Protein AF-A0A522BWH0-F1 (afdb_monomer)

Mean predicted aligned error: 9.19 Å

pLDDT: mean 83.95, std 13.37, range [34.94, 98.06]

Sequence (336 aa):
MTTLLSPPEPDVVEPPARQRQLVRDPRLRQAGMVVGGLIIGLVVARISEFETPLPVIALGSIIGITYGLLAVGLVLVYRSNRIINFAHGEVGAFAAAIFGLFTVKYGLPYYLVLPLGLLVGAGAGATAEVAVVRRLRNAPKLMSIVATLGIGQFLVIFGLVLNSQAGAGSLFPQPPLLPVFELGALRVTQAYTGMLVFGPIAVVLLAVFLKYSRFGLAIRSAAANPEAARMAGIPAARMSALAWALAGALSAFTAILTAPTRGFTSGETFGPGLLLRALAAAVLARMNSLPLALAGGLALGIIEQLLLWNRPQSGLVEVVLFAIILITLLVQKQKG

Radius of gyration: 22.24 Å; Cα contacts (8 Å, |Δi|>4): 505; chains: 1; bounding box: 49×60×86 Å

Solvent-accessible surface area (backbone atoms only — not comparable to full-atom values): 17112 Å² total; per-residue (Å²): 139,80,87,82,78,75,78,80,78,79,83,78,80,71,79,58,70,67,59,62,48,59,78,64,36,66,63,61,52,50,49,51,51,49,51,36,49,50,52,50,50,52,51,51,64,60,51,74,75,52,78,79,55,66,47,42,49,52,50,6,41,41,53,2,44,47,26,5,44,40,4,30,23,50,26,47,34,22,42,52,70,76,47,69,63,64,20,47,39,28,35,2,40,29,14,26,26,53,34,43,25,44,37,59,63,67,63,43,57,67,79,71,42,45,62,53,18,28,49,45,2,16,48,52,26,22,46,47,32,63,74,46,47,58,73,37,65,88,50,62,69,65,59,44,38,54,47,24,43,52,54,18,55,52,34,44,57,55,24,46,61,40,36,62,68,27,46,76,89,57,81,43,75,58,63,78,97,50,67,66,50,73,47,84,92,37,75,39,43,29,34,51,45,44,35,58,55,52,42,58,49,53,51,51,51,51,50,49,40,43,68,73,34,73,66,25,42,49,34,51,43,25,39,72,39,53,64,65,24,44,76,71,70,44,60,48,68,61,36,38,27,49,36,26,16,54,20,13,22,40,19,7,49,42,31,48,45,46,28,48,82,71,38,67,70,49,87,68,74,44,26,72,70,56,42,48,50,11,47,44,10,14,53,68,19,69,40,71,40,55,70,45,4,31,52,30,6,26,52,49,21,27,51,48,37,44,42,49,70,72,50,80,52,88,64,53,62,58,52,50,52,50,50,53,44,52,40,46,55,71,69,53,73,84,79,123

Structure (mmCIF, N/CA/C/O backbone):
data_AF-A0A522BWH0-F1
#
_entry.id   AF-A0A522BWH0-F1
#
loop_
_atom_site.group_PDB
_atom_site.id
_atom_site.type_symbol
_atom_site.label_atom_id
_atom_site.label_alt_id
_atom_site.label_comp_id
_atom_site.label_asym_id
_atom_site.label_entity_id
_atom_site.label_seq_id
_atom_site.pdbx_PDB_ins_code
_atom_site.Cartn_x
_atom_site.Cartn_y
_atom_site.Cartn_z
_atom_site.occupancy
_atom_site.B_iso_or_equiv
_atom_site.auth_seq_id
_atom_site.auth_comp_id
_atom_site.auth_asym_id
_atom_site.auth_atom_id
_atom_site.pdbx_PDB_model_num
ATOM 1 N N . MET A 1 1 ? -11.705 -1.859 60.615 1.00 47.53 1 MET A N 1
ATOM 2 C CA . MET A 1 1 ? -10.621 -2.491 59.828 1.00 47.53 1 MET A CA 1
ATOM 3 C C . MET A 1 1 ? -11.280 -2.995 58.552 1.00 47.53 1 MET A C 1
ATOM 5 O O . MET A 1 1 ? -12.180 -3.802 58.680 1.00 47.53 1 MET A O 1
ATOM 9 N N . THR A 1 2 ? -11.070 -2.481 57.344 1.00 46.78 2 THR A N 1
ATOM 10 C CA . THR A 1 2 ? -9.889 -1.847 56.742 1.00 46.78 2 THR A CA 1
ATOM 11 C C . THR A 1 2 ? -10.408 -0.955 55.605 1.00 46.78 2 THR A C 1
ATOM 13 O O . THR A 1 2 ? -10.990 -1.454 54.646 1.00 46.78 2 THR A O 1
ATOM 16 N N . THR A 1 3 ? -10.278 0.364 55.729 1.00 50.41 3 THR A N 1
ATOM 17 C CA . THR A 1 3 ? -10.628 1.331 54.680 1.00 50.41 3 THR A CA 1
ATOM 18 C C . THR A 1 3 ? -9.536 1.283 53.612 1.00 50.41 3 THR A C 1
ATOM 20 O O . THR A 1 3 ? -8.395 1.656 53.874 1.00 50.41 3 THR A O 1
ATOM 23 N N . LEU A 1 4 ? -9.865 0.763 52.428 1.00 54.53 4 LEU A N 1
ATOM 24 C CA . LEU A 1 4 ? -8.979 0.740 51.264 1.00 54.53 4 LEU A CA 1
ATOM 25 C C . LEU A 1 4 ? -8.738 2.181 50.789 1.00 54.53 4 LEU A C 1
ATOM 27 O O . LEU A 1 4 ? -9.600 2.786 50.158 1.00 54.53 4 LEU A O 1
ATOM 31 N N . LEU A 1 5 ? -7.571 2.728 51.130 1.00 57.38 5 LEU A N 1
ATOM 32 C CA . LEU A 1 5 ? -7.051 3.976 50.578 1.00 57.38 5 LEU A CA 1
ATOM 33 C C . LEU A 1 5 ? -6.776 3.772 49.083 1.00 57.38 5 LEU A C 1
ATOM 35 O O . LEU A 1 5 ? -5.931 2.964 48.698 1.00 57.38 5 LEU A O 1
ATOM 39 N N . SER A 1 6 ? -7.513 4.494 48.246 1.00 63.25 6 SER A N 1
ATOM 40 C CA . SER A 1 6 ? -7.229 4.6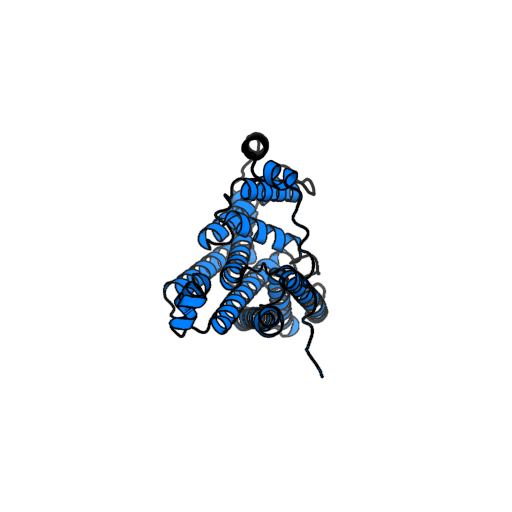48 46.820 1.00 63.25 6 SER A CA 1
ATOM 41 C C . SER A 1 6 ? -5.822 5.234 46.620 1.00 63.25 6 SER A C 1
ATOM 43 O O . SER A 1 6 ? -5.460 6.163 47.347 1.00 63.25 6 SER A O 1
ATOM 45 N N . PRO A 1 7 ? -5.022 4.730 45.661 1.00 68.25 7 PRO A N 1
ATOM 46 C CA . PRO A 1 7 ? -3.705 5.290 45.381 1.00 68.25 7 PRO A CA 1
ATOM 47 C C . PRO A 1 7 ? -3.830 6.747 44.895 1.00 68.25 7 PRO A C 1
ATOM 49 O O . PRO A 1 7 ? -4.798 7.062 44.200 1.00 68.25 7 PRO A O 1
ATOM 52 N N . PRO A 1 8 ? -2.881 7.633 45.251 1.00 64.38 8 PRO A N 1
ATOM 53 C CA . PRO A 1 8 ? -2.897 9.024 44.810 1.00 64.38 8 PRO A CA 1
ATOM 54 C C . PRO A 1 8 ? -2.777 9.097 43.282 1.00 64.38 8 PRO A C 1
ATOM 56 O O . PRO A 1 8 ? -1.949 8.402 42.686 1.00 64.38 8 PRO A O 1
ATOM 59 N N . GLU A 1 9 ? -3.620 9.917 42.647 1.00 69.31 9 GLU A N 1
ATOM 60 C CA . GLU A 1 9 ? -3.505 10.214 41.217 1.00 69.31 9 GLU A CA 1
ATOM 61 C C . GLU A 1 9 ? -2.119 10.813 40.926 1.00 69.31 9 GLU A C 1
ATOM 63 O O . GLU A 1 9 ? -1.657 11.673 41.678 1.00 69.31 9 GLU A O 1
ATOM 68 N N . PRO A 1 10 ? -1.421 10.370 39.866 1.00 59.97 10 PRO A N 1
ATOM 69 C CA . PRO A 1 10 ? -0.158 10.980 39.482 1.00 59.97 10 PRO A CA 1
ATOM 70 C C . PRO A 1 10 ? -0.399 12.435 39.063 1.00 59.97 10 PRO A C 1
ATOM 72 O O . PRO A 1 10 ? -1.214 12.691 38.174 1.00 59.97 10 PRO A O 1
ATOM 75 N N . ASP A 1 11 ? 0.333 13.366 39.681 1.00 60.50 11 ASP A N 1
ATOM 76 C CA . ASP A 1 11 ? 0.315 14.790 39.345 1.00 60.50 11 ASP A CA 1
ATOM 77 C C . ASP A 1 11 ? 0.539 14.982 37.840 1.00 60.50 11 ASP A C 1
ATOM 79 O O . ASP A 1 11 ? 1.643 14.818 37.307 1.00 60.50 11 ASP A O 1
ATOM 83 N N . VAL A 1 12 ? -0.527 15.345 37.130 1.00 61.72 12 VAL A N 1
ATOM 84 C CA . VAL A 1 12 ? -0.437 15.807 35.748 1.00 61.72 12 VAL A CA 1
ATOM 85 C C . VAL A 1 12 ? 0.199 17.190 35.807 1.00 61.72 12 VAL A C 1
ATOM 87 O O . VAL A 1 12 ? -0.486 18.188 36.013 1.00 61.72 12 VAL A O 1
ATOM 90 N N . VAL A 1 13 ? 1.525 17.246 35.665 1.00 66.25 13 VAL A N 1
ATOM 91 C CA . VAL A 1 13 ? 2.277 18.504 35.596 1.00 66.25 13 VAL A CA 1
ATOM 92 C C . VAL A 1 13 ? 1.748 19.310 34.412 1.00 66.25 13 VAL A C 1
ATOM 94 O O . VAL A 1 13 ? 2.082 19.048 33.252 1.00 66.25 13 VAL A O 1
ATOM 97 N N . GLU A 1 14 ? 0.870 20.273 34.690 1.00 59.56 14 GLU A N 1
ATOM 98 C CA . GLU A 1 14 ? 0.349 21.156 33.661 1.00 59.56 14 GLU A CA 1
ATOM 99 C C . GLU A 1 14 ? 1.503 21.983 33.076 1.00 59.56 14 GLU A C 1
ATOM 101 O O . GLU A 1 14 ? 2.280 22.582 33.827 1.00 59.56 14 GLU A O 1
ATOM 106 N N . PRO A 1 15 ? 1.636 22.063 31.740 1.00 60.25 15 PRO A N 1
ATOM 107 C CA . PRO A 1 15 ? 2.668 22.889 31.141 1.00 60.25 15 PRO A CA 1
ATOM 108 C C . PRO A 1 15 ? 2.465 24.357 31.554 1.00 60.25 15 PRO A C 1
ATOM 110 O O . PRO A 1 15 ? 1.325 24.842 31.565 1.00 60.25 15 PRO A O 1
ATOM 113 N N . PRO A 1 16 ? 3.550 25.091 31.858 1.00 69.69 16 PRO A N 1
ATOM 114 C CA . PRO A 1 16 ? 3.471 26.452 32.370 1.00 69.69 16 PRO A CA 1
ATOM 115 C C . PRO A 1 16 ? 2.689 27.356 31.409 1.00 69.69 16 PRO A C 1
ATOM 117 O O . PRO A 1 16 ? 2.835 27.267 30.186 1.00 69.69 16 PRO A O 1
ATOM 120 N N . ALA A 1 17 ? 1.881 28.271 31.956 1.00 61.72 17 ALA A N 1
ATOM 121 C CA . ALA A 1 17 ? 0.954 29.136 31.210 1.00 61.72 17 ALA A CA 1
ATOM 122 C C . ALA A 1 17 ? 1.589 29.865 30.002 1.00 61.72 17 ALA A C 1
ATOM 124 O O . ALA A 1 17 ? 0.929 30.106 28.990 1.00 61.72 17 ALA A O 1
ATOM 125 N N . ARG A 1 18 ? 2.898 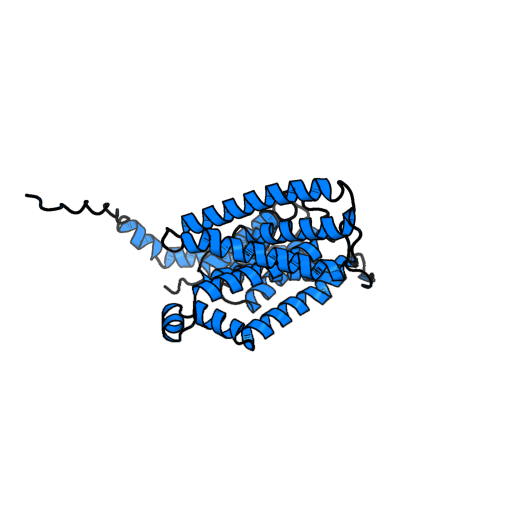30.137 30.068 1.00 59.44 18 ARG A N 1
ATOM 126 C CA . ARG A 1 18 ? 3.701 30.745 28.997 1.00 59.44 18 ARG A CA 1
ATOM 127 C C . ARG A 1 18 ? 3.787 29.883 27.728 1.00 59.44 18 ARG A C 1
ATOM 129 O O . ARG A 1 18 ? 3.688 30.412 26.625 1.00 59.44 18 ARG A O 1
ATOM 136 N N . GLN A 1 19 ? 3.912 28.558 27.859 1.00 57.88 19 GLN A N 1
ATOM 137 C CA . GLN A 1 19 ? 3.919 27.637 26.712 1.00 57.88 19 GLN A CA 1
ATOM 138 C C . GLN A 1 19 ? 2.536 27.541 26.054 1.00 57.88 19 GLN A C 1
ATOM 140 O O . GLN A 1 19 ? 2.438 27.503 24.828 1.00 57.88 19 GLN A O 1
ATOM 145 N N . ARG A 1 20 ? 1.458 27.584 26.851 1.00 58.97 20 ARG A N 1
ATOM 146 C CA . ARG A 1 20 ? 0.073 27.615 26.344 1.00 58.97 20 ARG A CA 1
ATOM 147 C C . ARG A 1 20 ? -0.202 28.876 25.507 1.00 58.97 20 ARG A C 1
ATOM 149 O O . ARG A 1 20 ? -0.923 28.796 24.513 1.00 58.97 20 ARG A O 1
ATOM 156 N N . GLN A 1 21 ? 0.388 30.016 25.877 1.00 57.66 21 GLN A N 1
ATOM 157 C CA . GLN A 1 21 ? 0.274 31.274 25.129 1.00 57.66 21 GLN A CA 1
ATOM 158 C C . GLN A 1 21 ? 1.091 31.274 23.828 1.00 57.66 21 GLN A C 1
ATOM 160 O O . GLN A 1 21 ? 0.556 31.660 22.793 1.00 57.66 21 GLN A O 1
ATOM 165 N N . LEU A 1 22 ? 2.326 30.761 23.841 1.00 56.38 22 LEU A N 1
ATOM 166 C CA . LEU A 1 22 ? 3.178 30.672 22.643 1.00 56.38 22 LEU A CA 1
ATOM 167 C C . LEU A 1 22 ? 2.554 29.807 21.532 1.00 56.38 22 LEU A C 1
ATOM 169 O O . LEU A 1 22 ? 2.573 30.181 20.365 1.00 56.38 22 LEU A O 1
ATOM 173 N N . VAL A 1 23 ? 1.923 28.680 21.876 1.00 56.72 23 VAL A N 1
ATOM 174 C CA . VAL A 1 23 ? 1.255 27.799 20.890 1.00 56.72 23 VAL A CA 1
ATOM 175 C C . VAL A 1 23 ? -0.002 28.443 20.279 1.00 56.72 23 VAL A C 1
ATOM 177 O O . VAL A 1 23 ? -0.422 28.088 19.173 1.00 56.72 23 VAL A O 1
ATOM 180 N N . ARG A 1 24 ? -0.616 29.402 20.983 1.00 57.56 24 ARG A N 1
ATOM 181 C CA . ARG A 1 24 ? -1.809 30.133 20.531 1.00 57.56 24 ARG A CA 1
ATOM 182 C C . ARG A 1 24 ? -1.490 31.440 19.808 1.00 57.56 24 ARG A C 1
ATOM 184 O O . ARG A 1 24 ? -2.425 32.056 19.300 1.00 57.56 24 ARG A O 1
ATOM 191 N N . ASP A 1 25 ? -0.224 31.843 19.727 1.00 64.94 25 ASP A N 1
ATOM 192 C CA . ASP A 1 25 ? 0.141 33.135 19.159 1.00 64.94 25 ASP A CA 1
ATOM 193 C C . ASP A 1 25 ? -0.089 33.149 17.629 1.00 64.94 25 ASP A C 1
ATOM 195 O O . ASP A 1 25 ? 0.537 32.376 16.887 1.00 64.94 25 ASP A O 1
ATOM 199 N N . PRO A 1 26 ? -0.996 34.001 17.112 1.00 64.44 26 PRO A N 1
ATOM 200 C CA . PRO A 1 26 ? -1.262 34.100 15.679 1.00 64.44 26 PRO A CA 1
ATOM 201 C C . PRO A 1 26 ? -0.021 34.504 14.872 1.00 64.44 26 PRO A C 1
ATOM 203 O O . PRO A 1 26 ? 0.075 34.135 13.701 1.00 64.44 26 PRO A O 1
ATOM 206 N N . ARG A 1 27 ? 0.956 35.186 15.487 1.00 66.25 27 ARG A N 1
ATOM 207 C CA . ARG A 1 27 ? 2.202 35.606 14.825 1.00 66.25 27 ARG A CA 1
ATOM 208 C C . ARG A 1 27 ? 3.139 34.439 14.533 1.00 66.25 27 ARG A C 1
ATOM 210 O O . ARG A 1 27 ? 3.684 34.367 13.438 1.00 66.25 27 ARG A O 1
ATOM 217 N N . LEU A 1 28 ? 3.272 33.486 15.458 1.00 63.91 28 LEU A N 1
ATOM 218 C CA . LEU A 1 28 ? 4.069 32.268 15.246 1.00 63.91 28 LEU A CA 1
ATOM 219 C C . LEU A 1 28 ? 3.444 31.367 14.170 1.00 63.91 28 LEU A C 1
ATOM 221 O O . LEU A 1 28 ? 4.150 30.740 13.382 1.00 63.91 28 LEU A O 1
ATOM 225 N N . ARG A 1 29 ? 2.110 31.363 14.073 1.00 60.78 29 ARG A N 1
ATOM 226 C CA . ARG A 1 29 ? 1.373 30.667 13.007 1.00 60.78 29 ARG A CA 1
ATOM 227 C C . ARG A 1 29 ? 1.547 31.326 11.642 1.00 60.78 29 ARG A C 1
ATOM 229 O O . ARG A 1 29 ? 1.802 30.630 10.664 1.00 60.78 29 ARG A O 1
ATOM 236 N N . GLN A 1 30 ? 1.439 32.652 11.576 1.00 63.28 30 GLN A N 1
ATOM 237 C CA . GLN A 1 30 ? 1.714 33.405 10.353 1.00 63.28 30 GLN A CA 1
ATOM 238 C C . GLN A 1 30 ? 3.175 33.247 9.927 1.00 63.28 30 GLN A C 1
ATOM 240 O O . GLN A 1 30 ? 3.422 32.999 8.754 1.00 63.28 30 GLN A O 1
ATOM 245 N N . ALA A 1 31 ? 4.126 33.271 10.864 1.00 64.50 31 ALA A N 1
ATOM 246 C CA . ALA A 1 31 ? 5.532 32.997 10.584 1.00 64.50 31 ALA A CA 1
ATOM 247 C C . ALA A 1 31 ? 5.734 31.591 9.996 1.00 64.50 31 ALA A C 1
ATOM 249 O O . ALA A 1 31 ? 6.404 31.456 8.979 1.00 64.50 31 ALA A O 1
ATOM 250 N N . GLY A 1 32 ? 5.091 30.555 10.549 1.00 64.44 32 GLY A N 1
ATOM 251 C CA . GLY A 1 32 ? 5.137 29.198 9.988 1.00 64.44 32 GLY A CA 1
ATOM 252 C C . GLY A 1 32 ? 4.545 29.095 8.576 1.00 64.44 32 GLY A C 1
ATOM 253 O O . GLY A 1 32 ? 5.109 28.417 7.720 1.00 64.44 32 GLY A O 1
ATOM 254 N N . MET A 1 33 ? 3.447 29.804 8.297 1.00 64.44 33 MET A N 1
ATOM 255 C CA . MET A 1 33 ? 2.848 29.856 6.957 1.00 64.44 33 MET A CA 1
ATOM 256 C C . MET A 1 33 ? 3.703 30.641 5.958 1.00 64.44 33 MET A C 1
ATOM 258 O O . MET A 1 33 ? 3.819 30.226 4.810 1.00 64.44 33 MET A O 1
ATOM 262 N N . VAL A 1 34 ? 4.316 31.746 6.386 1.00 64.19 34 VAL A N 1
ATOM 263 C CA . VAL A 1 34 ? 5.212 32.562 5.556 1.00 64.19 34 VAL A CA 1
ATOM 264 C C . VAL A 1 34 ? 6.494 31.796 5.252 1.00 64.19 34 VAL A C 1
ATOM 266 O O . VAL A 1 34 ? 6.887 31.732 4.096 1.00 64.19 34 VAL A O 1
ATOM 269 N N . VAL A 1 35 ? 7.102 31.137 6.243 1.00 65.75 35 VAL A N 1
ATOM 270 C CA . VAL A 1 35 ? 8.277 30.273 6.045 1.00 65.75 35 VAL A CA 1
ATOM 271 C C . VAL A 1 35 ? 7.932 29.092 5.139 1.00 65.75 35 VAL A C 1
ATOM 273 O O . VAL A 1 35 ? 8.666 28.817 4.195 1.00 65.75 35 VAL A O 1
ATOM 276 N N . GLY A 1 36 ? 6.790 28.433 5.358 1.00 62.81 36 GLY A N 1
ATOM 277 C CA . GLY A 1 36 ? 6.317 27.357 4.486 1.00 62.81 36 GLY A CA 1
ATOM 278 C C . GLY A 1 36 ? 6.082 27.829 3.049 1.00 62.81 36 GLY A C 1
ATOM 279 O O . GLY A 1 36 ? 6.537 27.180 2.114 1.00 62.81 36 GLY A O 1
ATOM 280 N N . GLY A 1 37 ? 5.443 28.985 2.866 1.00 60.00 37 GLY A N 1
ATOM 281 C CA . GLY A 1 37 ? 5.230 29.604 1.557 1.00 60.00 37 GLY A CA 1
ATOM 282 C C . GLY A 1 37 ? 6.530 30.032 0.874 1.00 60.00 37 GLY A C 1
ATOM 283 O O . GLY A 1 37 ? 6.667 29.841 -0.329 1.00 60.00 37 GLY A O 1
ATOM 284 N N . LEU A 1 38 ? 7.507 30.535 1.633 1.00 58.62 38 LEU A N 1
ATOM 285 C CA . LEU A 1 38 ? 8.830 30.901 1.129 1.00 58.62 38 LEU A CA 1
ATOM 286 C C . LEU A 1 38 ? 9.612 29.661 0.679 1.00 58.62 38 LEU A C 1
ATOM 288 O O . LEU A 1 38 ? 10.222 29.681 -0.382 1.00 58.62 38 LEU A O 1
ATOM 292 N N . ILE A 1 39 ? 9.553 28.567 1.446 1.00 63.50 39 ILE A N 1
ATOM 293 C CA . ILE A 1 39 ? 10.175 27.287 1.084 1.00 63.50 39 ILE A CA 1
ATOM 294 C C . ILE A 1 39 ? 9.500 26.701 -0.158 1.00 63.50 39 ILE A C 1
ATOM 296 O O . ILE A 1 39 ? 10.207 26.299 -1.076 1.00 63.50 39 ILE A O 1
ATOM 300 N N . ILE A 1 40 ? 8.161 26.701 -0.240 1.00 62.53 40 ILE A N 1
ATOM 301 C CA . ILE A 1 40 ? 7.448 26.293 -1.464 1.00 62.53 40 ILE A CA 1
ATOM 302 C C . ILE A 1 40 ? 7.888 27.164 -2.635 1.00 62.53 40 ILE A C 1
ATOM 304 O O . ILE A 1 40 ? 8.239 26.629 -3.676 1.00 62.53 40 ILE A O 1
ATOM 308 N N . GLY A 1 41 ? 7.887 28.488 -2.474 1.00 57.03 41 GLY A N 1
ATOM 309 C CA . GLY A 1 41 ? 8.266 29.427 -3.524 1.00 57.03 41 GLY A CA 1
ATOM 310 C C . GLY A 1 41 ? 9.698 29.207 -4.004 1.00 57.03 41 GLY A C 1
ATOM 311 O O . GLY A 1 41 ? 9.933 29.178 -5.205 1.00 57.03 41 GLY A O 1
ATOM 312 N N . LEU A 1 42 ? 10.638 28.966 -3.088 1.00 60.06 42 LEU A N 1
ATOM 313 C CA . LEU A 1 42 ? 12.035 28.679 -3.408 1.00 60.06 42 LEU A CA 1
ATOM 314 C C . LEU A 1 42 ? 12.188 27.325 -4.112 1.00 60.06 42 LEU A C 1
ATOM 316 O O . LEU A 1 42 ? 12.917 27.221 -5.091 1.00 60.06 42 LEU A O 1
ATOM 320 N N . VAL A 1 43 ? 11.485 26.294 -3.642 1.00 62.47 43 VAL A N 1
ATOM 321 C CA . VAL A 1 43 ? 11.489 24.962 -4.259 1.00 62.47 43 VAL A CA 1
ATOM 322 C C . VAL A 1 43 ? 10.868 25.024 -5.657 1.00 62.47 43 VAL A C 1
ATOM 324 O O . VAL A 1 43 ? 11.474 24.548 -6.607 1.00 62.47 43 VAL A O 1
ATOM 327 N N . VAL A 1 44 ? 9.720 25.682 -5.820 1.00 61.47 44 VAL A N 1
ATOM 328 C CA . VAL A 1 44 ? 9.030 25.851 -7.109 1.00 61.47 44 VAL A CA 1
ATOM 329 C C . VAL A 1 44 ? 9.858 26.694 -8.082 1.00 61.47 44 VAL A C 1
ATOM 331 O O . VAL A 1 44 ? 9.994 26.304 -9.236 1.00 61.47 44 VAL A O 1
ATOM 334 N N . ALA A 1 45 ? 10.475 27.788 -7.626 1.00 57.97 45 ALA A N 1
ATOM 335 C CA . ALA A 1 45 ? 11.354 28.622 -8.450 1.00 57.97 45 ALA A CA 1
ATOM 336 C C . ALA A 1 45 ? 12.650 27.905 -8.865 1.00 57.97 45 ALA A C 1
ATOM 338 O O . ALA A 1 45 ? 13.239 28.228 -9.889 1.00 57.97 45 ALA A O 1
ATOM 339 N N . ARG A 1 46 ? 13.111 26.917 -8.087 1.00 64.25 46 ARG A N 1
ATOM 340 C CA . ARG A 1 46 ? 14.238 26.056 -8.479 1.00 64.25 46 ARG A CA 1
ATOM 341 C C . ARG A 1 46 ? 13.812 24.897 -9.379 1.00 64.25 46 ARG A C 1
ATOM 343 O O . ARG A 1 46 ? 14.619 24.454 -10.184 1.00 64.25 46 ARG A O 1
ATOM 350 N N . ILE A 1 47 ? 12.562 24.443 -9.275 1.00 62.28 47 ILE A N 1
ATOM 351 C CA . ILE A 1 47 ? 11.965 23.428 -10.157 1.00 62.28 47 ILE A CA 1
ATOM 352 C C . ILE A 1 47 ? 11.572 24.023 -11.519 1.00 62.28 47 ILE A C 1
ATOM 354 O O . ILE A 1 47 ? 11.532 23.293 -12.501 1.00 62.28 47 ILE A O 1
ATOM 358 N N . SER A 1 48 ? 11.322 25.332 -11.638 1.00 60.12 48 SER A N 1
ATOM 359 C CA . SER A 1 48 ? 10.978 25.950 -12.932 1.00 60.12 48 SER A CA 1
ATOM 360 C C . SER A 1 48 ? 12.113 25.939 -13.964 1.00 60.12 48 SER A C 1
ATOM 362 O O . SER A 1 48 ? 11.852 26.161 -15.140 1.00 60.12 48 SER A O 1
ATOM 364 N N . GLU A 1 49 ? 13.351 25.658 -13.547 1.00 66.94 49 GLU A N 1
ATOM 365 C CA . GLU A 1 49 ? 14.504 25.441 -14.437 1.00 66.94 49 GLU A CA 1
ATOM 366 C C . GLU A 1 49 ? 14.654 23.966 -14.865 1.00 66.94 49 GLU A C 1
ATOM 368 O O . GLU A 1 49 ? 15.606 23.625 -15.562 1.00 66.94 49 GLU A O 1
ATOM 373 N N . PHE A 1 50 ? 13.763 23.067 -14.425 1.00 72.88 50 PHE A N 1
ATOM 374 C CA . PHE A 1 50 ? 13.915 21.632 -14.662 1.00 72.88 50 PHE A CA 1
ATOM 375 C C . PHE A 1 50 ? 13.495 21.237 -16.072 1.00 72.88 50 PHE A C 1
ATOM 377 O O . PHE A 1 50 ? 12.407 21.570 -16.551 1.00 72.88 50 PHE A O 1
ATOM 384 N N . GLU A 1 51 ? 14.316 20.398 -16.691 1.00 76.19 51 GLU A N 1
ATOM 385 C CA . GLU A 1 51 ? 13.901 19.639 -17.853 1.00 76.19 51 GLU A CA 1
ATOM 386 C C . GLU A 1 51 ? 12.817 18.645 -17.422 1.00 76.19 51 GLU A C 1
ATOM 388 O O . GLU A 1 51 ? 12.959 17.903 -16.442 1.00 76.19 51 GLU A O 1
ATOM 393 N N . THR A 1 52 ? 11.707 18.637 -18.161 1.00 80.81 52 THR A N 1
ATOM 394 C CA . THR A 1 52 ? 10.530 17.796 -17.894 1.00 80.81 52 THR A CA 1
ATOM 395 C C . THR A 1 52 ? 10.304 16.799 -19.033 1.00 80.81 52 THR A C 1
ATOM 397 O O . THR A 1 52 ? 9.272 16.828 -19.706 1.00 80.81 52 THR A O 1
ATOM 400 N N . PRO A 1 53 ? 11.267 15.898 -19.301 1.00 85.94 53 PRO A N 1
ATOM 401 C CA . PRO A 1 53 ? 11.129 14.948 -20.391 1.00 85.94 53 PRO A CA 1
ATOM 402 C C . PRO A 1 53 ? 9.963 13.985 -20.108 1.00 85.94 53 PRO A C 1
ATOM 404 O O . PRO A 1 53 ? 9.831 13.428 -19.014 1.00 85.94 53 PRO A O 1
ATOM 407 N N . LEU A 1 54 ? 9.121 13.760 -21.123 1.00 88.25 54 LEU A N 1
ATOM 408 C CA . LEU A 1 54 ? 7.946 12.882 -21.045 1.00 88.25 54 LEU A CA 1
ATOM 409 C C . LEU A 1 54 ? 8.253 11.482 -20.462 1.00 88.25 54 LEU A C 1
ATOM 411 O O . LEU A 1 54 ? 7.463 11.013 -19.637 1.00 88.25 54 LEU A O 1
ATOM 415 N N . PRO A 1 55 ? 9.387 10.825 -20.794 1.00 89.25 55 PRO A N 1
ATOM 416 C CA . PRO A 1 55 ? 9.746 9.537 -20.203 1.00 89.25 55 PRO A CA 1
ATOM 417 C C . PRO A 1 55 ? 9.885 9.571 -18.672 1.00 89.25 55 PRO A C 1
ATOM 419 O O . PRO A 1 55 ? 9.466 8.634 -17.997 1.00 89.25 55 PRO A O 1
ATOM 422 N N . VAL A 1 56 ? 10.405 10.659 -18.096 1.00 88.62 56 VAL A N 1
ATOM 423 C CA . VAL A 1 56 ? 10.586 10.790 -16.638 1.00 88.62 56 VAL A CA 1
ATOM 424 C C . VAL A 1 56 ? 9.245 10.989 -15.937 1.00 88.62 56 VAL A C 1
ATOM 426 O O . VAL A 1 56 ? 8.997 10.384 -14.895 1.00 88.62 56 VAL A O 1
ATOM 429 N N . ILE A 1 57 ? 8.336 11.766 -16.535 1.00 90.25 57 ILE A N 1
ATOM 430 C CA . ILE A 1 57 ? 6.967 11.928 -16.021 1.00 90.25 57 ILE A CA 1
ATOM 431 C C . ILE A 1 57 ? 6.214 10.596 -16.074 1.00 90.25 57 ILE A C 1
ATOM 433 O O . ILE A 1 57 ? 5.520 10.238 -15.117 1.00 90.25 57 ILE A O 1
ATOM 437 N N . ALA A 1 58 ? 6.365 9.839 -17.163 1.00 92.19 58 ALA A N 1
ATOM 438 C CA . ALA A 1 58 ? 5.760 8.520 -17.301 1.00 92.19 58 ALA A CA 1
ATOM 439 C C . ALA A 1 58 ? 6.289 7.555 -16.229 1.00 92.19 58 ALA A C 1
ATOM 441 O O . ALA A 1 58 ? 5.496 6.933 -15.521 1.00 92.19 58 ALA A O 1
ATOM 442 N N . LEU A 1 59 ? 7.611 7.495 -16.036 1.00 91.44 59 LEU A N 1
ATOM 443 C CA . LEU A 1 59 ? 8.231 6.680 -14.991 1.00 91.44 59 LEU A CA 1
ATOM 444 C C . LEU A 1 59 ? 7.756 7.091 -13.590 1.00 91.44 59 LEU A C 1
ATOM 446 O O . LEU A 1 59 ? 7.390 6.238 -12.781 1.00 91.44 59 LEU A O 1
ATOM 450 N N . GLY A 1 60 ? 7.702 8.395 -13.315 1.00 92.19 60 GLY A N 1
ATOM 451 C CA . GLY A 1 60 ? 7.231 8.935 -12.041 1.00 92.19 60 GLY A CA 1
ATOM 452 C C . GLY A 1 60 ? 5.761 8.656 -11.776 1.00 92.19 60 GLY A C 1
ATOM 453 O O . GLY A 1 60 ? 5.392 8.357 -10.644 1.00 92.19 60 GLY A O 1
ATOM 454 N N . SER A 1 61 ? 4.934 8.648 -12.818 1.00 94.06 61 SER A N 1
ATOM 455 C CA . SER A 1 61 ? 3.533 8.236 -12.719 1.00 94.06 61 SER A CA 1
ATOM 456 C C . SER A 1 61 ? 3.423 6.748 -12.379 1.00 94.06 61 SER A C 1
ATOM 458 O O . SER A 1 61 ? 2.690 6.384 -11.463 1.00 94.06 61 SER A O 1
ATOM 460 N N . ILE A 1 62 ? 4.199 5.889 -13.050 1.00 93.69 62 ILE A N 1
ATOM 461 C CA . ILE A 1 62 ? 4.213 4.437 -12.811 1.00 93.69 62 ILE A CA 1
ATOM 462 C C . ILE A 1 62 ? 4.648 4.121 -11.374 1.00 93.69 62 ILE A C 1
ATOM 464 O O . ILE A 1 62 ? 3.965 3.386 -10.660 1.00 93.69 62 ILE A O 1
ATOM 468 N N . ILE A 1 63 ? 5.748 4.719 -10.912 1.00 92.50 63 ILE A N 1
ATOM 469 C CA . ILE A 1 63 ? 6.232 4.549 -9.536 1.00 92.50 63 ILE A CA 1
ATOM 470 C C . ILE A 1 63 ? 5.244 5.175 -8.541 1.00 92.50 63 ILE A C 1
ATOM 472 O O . ILE A 1 63 ? 4.935 4.575 -7.511 1.00 92.50 63 ILE A O 1
ATOM 476 N N . GLY A 1 64 ? 4.676 6.336 -8.862 1.00 94.00 64 GLY A N 1
ATOM 477 C CA . GLY A 1 64 ? 3.712 7.040 -8.021 1.00 94.00 64 GLY A CA 1
ATOM 478 C C . GLY A 1 64 ? 2.419 6.260 -7.766 1.00 94.00 64 GLY A C 1
ATOM 479 O O . GLY A 1 64 ? 1.859 6.357 -6.672 1.00 94.00 64 GLY A O 1
ATOM 480 N N . ILE A 1 65 ? 1.977 5.412 -8.706 1.00 95.00 65 ILE A N 1
ATOM 481 C CA . ILE A 1 65 ? 0.855 4.479 -8.486 1.00 95.00 65 ILE A CA 1
ATOM 482 C C . ILE A 1 65 ? 1.142 3.577 -7.280 1.00 95.00 65 ILE A C 1
ATOM 484 O O . ILE A 1 65 ? 0.267 3.364 -6.441 1.00 95.00 65 ILE A O 1
ATOM 488 N N . THR A 1 66 ? 2.377 3.089 -7.151 1.00 93.50 66 THR A N 1
ATOM 489 C CA . THR A 1 66 ? 2.790 2.190 -6.062 1.00 93.50 66 THR A CA 1
ATOM 490 C C . THR A 1 66 ? 2.819 2.910 -4.713 1.00 93.50 66 THR A C 1
ATOM 492 O O . THR A 1 66 ? 2.319 2.387 -3.716 1.00 93.50 66 THR A O 1
ATOM 495 N N . TYR A 1 67 ? 3.289 4.161 -4.681 1.00 94.56 67 TYR A N 1
ATOM 496 C CA . TYR A 1 67 ? 3.216 4.999 -3.480 1.00 94.56 67 TYR A CA 1
ATOM 497 C C . TYR A 1 67 ? 1.775 5.290 -3.086 1.00 94.56 67 TYR A C 1
ATOM 499 O O . TYR A 1 67 ? 1.437 5.237 -1.906 1.00 94.56 67 TYR A O 1
ATOM 507 N N . GLY A 1 68 ? 0.916 5.551 -4.071 1.00 95.69 68 GLY A N 1
ATOM 508 C CA . GLY A 1 68 ? -0.504 5.784 -3.863 1.00 95.69 68 GLY A CA 1
ATOM 509 C C . GLY A 1 68 ? -1.228 4.555 -3.316 1.00 95.69 68 GLY A C 1
ATOM 510 O O . GLY A 1 68 ? -2.009 4.688 -2.381 1.00 95.69 68 GLY A O 1
ATOM 511 N N . LEU A 1 69 ? -0.938 3.357 -3.829 1.00 95.44 69 LEU A N 1
ATOM 512 C CA . LEU A 1 69 ? -1.484 2.095 -3.315 1.00 95.44 69 LEU A CA 1
ATOM 513 C C . LEU A 1 69 ? -1.104 1.875 -1.843 1.00 95.44 69 LEU A C 1
ATOM 515 O O . LEU A 1 69 ? -1.985 1.667 -1.008 1.00 95.44 69 LEU A O 1
ATOM 519 N N . LEU A 1 70 ? 0.181 2.001 -1.497 1.00 95.00 70 LEU A N 1
ATOM 520 C CA . LEU A 1 70 ? 0.629 1.902 -0.101 1.00 95.00 70 LEU A CA 1
ATOM 521 C C . LEU A 1 70 ? -0.015 2.984 0.777 1.00 95.00 70 LEU A C 1
ATOM 523 O O . LEU A 1 70 ? -0.481 2.702 1.881 1.00 95.00 70 LEU A O 1
ATOM 527 N N . ALA A 1 71 ? -0.109 4.219 0.281 1.00 96.38 71 ALA A N 1
ATOM 528 C CA . ALA A 1 71 ? -0.752 5.314 0.999 1.00 96.38 71 ALA A CA 1
ATOM 529 C C . ALA A 1 71 ? -2.241 5.037 1.251 1.00 96.38 71 ALA A C 1
ATOM 531 O O . ALA A 1 71 ? -2.733 5.257 2.355 1.00 96.38 71 ALA A O 1
ATOM 532 N N . VAL A 1 72 ? -2.966 4.501 0.266 1.00 96.50 72 VAL A N 1
ATOM 533 C CA . VAL A 1 72 ? -4.372 4.091 0.405 1.00 96.50 72 VAL A 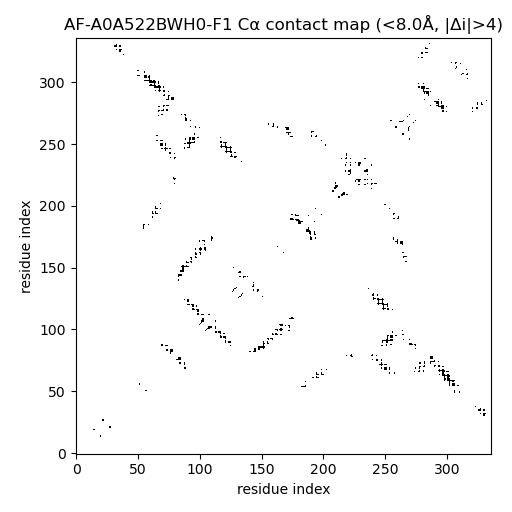CA 1
ATOM 534 C C . VAL A 1 72 ? -4.521 3.020 1.490 1.00 96.50 72 VAL A C 1
ATOM 536 O O . VAL A 1 72 ? -5.427 3.124 2.321 1.00 96.50 72 VAL A O 1
ATOM 539 N N . GLY A 1 73 ? -3.618 2.037 1.539 1.00 95.62 73 GLY A N 1
ATOM 540 C CA . GLY A 1 73 ? -3.589 1.011 2.586 1.00 95.62 73 GLY A CA 1
ATOM 541 C C . GLY A 1 73 ? -3.349 1.599 3.980 1.00 95.62 73 GLY A C 1
ATOM 542 O O . GLY A 1 73 ? -4.099 1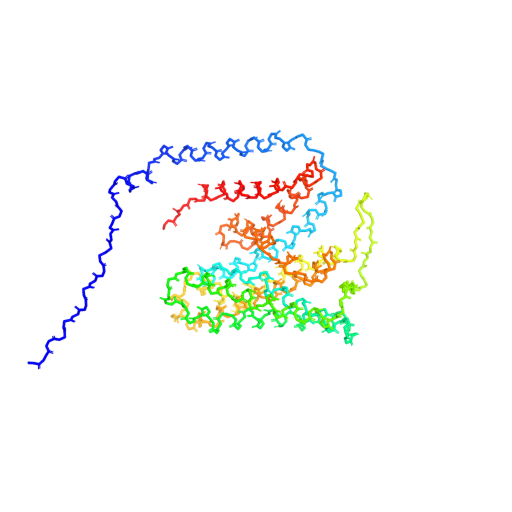.308 4.916 1.00 95.62 73 GLY A O 1
ATOM 543 N N . LEU A 1 74 ? -2.364 2.494 4.108 1.00 95.19 74 LEU A N 1
ATOM 544 C CA . LEU A 1 74 ? -2.081 3.222 5.349 1.00 95.19 74 LEU A CA 1
ATOM 545 C C . LEU A 1 74 ? -3.275 4.058 5.818 1.00 95.19 74 LEU A C 1
ATOM 547 O O . LEU A 1 74 ? -3.657 3.989 6.988 1.00 95.19 74 LEU A O 1
ATOM 551 N N . VAL A 1 75 ? -3.899 4.819 4.914 1.00 95.62 75 VAL A N 1
ATOM 552 C CA . VAL A 1 75 ? -5.071 5.644 5.235 1.00 95.62 75 VAL A CA 1
ATOM 553 C C . VAL A 1 75 ? -6.252 4.772 5.655 1.00 95.62 75 VAL A C 1
ATOM 555 O O . VAL A 1 75 ? -6.968 5.132 6.588 1.00 95.62 75 VAL A O 1
ATOM 558 N N . LEU A 1 76 ? -6.459 3.613 5.025 1.00 94.94 76 LEU A N 1
ATOM 559 C CA . LEU A 1 76 ? -7.527 2.690 5.407 1.00 94.94 76 LEU A CA 1
ATOM 560 C C . LEU A 1 76 ? -7.363 2.200 6.856 1.00 94.94 76 LEU A C 1
ATOM 562 O O . LEU A 1 76 ? -8.316 2.261 7.638 1.00 94.94 76 LEU A O 1
ATOM 566 N N . VAL A 1 77 ? -6.150 1.788 7.234 1.00 94.50 77 VAL A N 1
ATOM 567 C CA . VAL A 1 77 ? -5.828 1.367 8.608 1.00 94.50 77 VAL A CA 1
ATOM 568 C C . VAL A 1 77 ? -5.979 2.523 9.593 1.00 94.50 77 VAL A C 1
ATOM 570 O O . VAL A 1 77 ? -6.623 2.377 10.640 1.00 94.50 77 VAL A O 1
ATOM 573 N N . TYR A 1 78 ? -5.446 3.694 9.241 1.00 93.81 78 TYR A N 1
ATOM 574 C CA . TYR A 1 78 ? -5.526 4.875 10.089 1.00 93.81 78 TYR A CA 1
ATOM 575 C C . TYR A 1 78 ? -6.975 5.302 10.333 1.00 93.81 78 TYR A C 1
ATOM 577 O O . TYR A 1 78 ? -7.337 5.639 11.458 1.00 93.81 78 TYR A O 1
ATOM 585 N N . ARG A 1 79 ? -7.846 5.248 9.322 1.00 91.50 79 ARG A N 1
ATOM 586 C CA . ARG A 1 79 ? -9.266 5.584 9.495 1.00 91.50 79 ARG A CA 1
ATOM 587 C C . ARG A 1 79 ? -9.985 4.638 10.446 1.00 91.50 79 ARG A C 1
ATOM 589 O O . ARG A 1 79 ? -10.868 5.090 11.165 1.00 91.50 79 ARG A O 1
ATOM 596 N N . SER A 1 80 ? -9.606 3.361 10.467 1.00 88.81 80 SER A N 1
ATOM 597 C CA . SER A 1 80 ? -10.225 2.380 11.357 1.00 88.81 80 SER A CA 1
ATOM 598 C C . SER A 1 80 ? -9.835 2.590 12.823 1.00 88.81 80 SER A C 1
ATOM 600 O O . SER A 1 80 ? -10.708 2.583 13.685 1.00 88.81 80 SER A O 1
ATOM 602 N N . ASN A 1 81 ? -8.537 2.748 13.122 1.00 87.44 81 ASN A N 1
ATOM 603 C CA . ASN A 1 81 ? -8.038 2.687 14.509 1.00 87.44 81 ASN A CA 1
ATOM 604 C C . ASN A 1 81 ? -7.289 3.946 14.976 1.00 87.44 81 ASN A C 1
ATOM 606 O O . ASN A 1 81 ? -6.861 4.001 16.124 1.00 87.44 81 ASN A O 1
ATOM 610 N N . ARG A 1 82 ? -7.097 4.948 14.108 1.00 89.12 82 ARG A N 1
ATOM 611 C CA . ARG A 1 82 ? -6.303 6.169 14.366 1.00 89.12 82 ARG A CA 1
ATOM 612 C C . ARG A 1 82 ? -4.852 5.895 14.781 1.00 89.12 82 ARG A C 1
ATOM 614 O O . ARG A 1 82 ? -4.246 6.698 15.489 1.00 89.12 82 ARG A O 1
ATOM 621 N N . ILE A 1 83 ? -4.304 4.774 14.317 1.00 89.50 83 ILE A N 1
ATOM 622 C CA . ILE A 1 83 ? -2.921 4.339 14.538 1.00 89.50 83 ILE A CA 1
ATOM 623 C C . ILE A 1 83 ? -2.229 4.255 13.179 1.00 89.50 83 ILE A C 1
ATOM 625 O O . ILE A 1 83 ? -2.810 3.765 12.210 1.00 89.50 83 ILE A O 1
ATOM 629 N N . ILE A 1 84 ? -0.992 4.743 13.113 1.00 91.31 84 ILE A N 1
ATOM 630 C CA . ILE A 1 84 ? -0.134 4.608 11.935 1.00 91.31 84 ILE A CA 1
ATOM 631 C C . ILE A 1 84 ? 0.523 3.230 11.997 1.00 91.31 84 ILE A C 1
ATOM 633 O O . ILE A 1 84 ? 1.165 2.899 12.991 1.00 91.31 84 ILE A O 1
ATOM 637 N N . ASN A 1 85 ? 0.340 2.427 10.949 1.00 92.69 85 ASN A N 1
ATOM 638 C CA . ASN A 1 85 ? 0.914 1.091 10.872 1.00 92.69 85 ASN A CA 1
ATOM 639 C C . ASN A 1 85 ? 2.298 1.131 10.223 1.00 92.69 85 ASN A C 1
ATOM 641 O O . ASN A 1 85 ? 2.405 1.128 8.997 1.00 92.69 85 ASN A O 1
ATOM 645 N N . PHE A 1 86 ? 3.350 1.116 11.040 1.00 91.44 86 PHE A N 1
ATOM 646 C CA . PHE A 1 86 ? 4.715 1.079 10.520 1.00 91.44 86 PHE A CA 1
ATOM 647 C C . PHE A 1 86 ? 5.135 -0.298 9.985 1.00 91.44 86 PHE A C 1
ATOM 649 O O . PHE A 1 86 ? 6.081 -0.378 9.212 1.00 91.44 86 PHE A O 1
ATOM 656 N N . ALA A 1 87 ? 4.392 -1.368 10.291 1.00 92.12 87 ALA A N 1
ATOM 657 C CA . ALA A 1 87 ? 4.619 -2.682 9.685 1.00 92.12 87 ALA A CA 1
ATOM 658 C C . ALA A 1 87 ? 4.106 -2.770 8.240 1.00 92.12 87 ALA A C 1
ATOM 660 O O . ALA A 1 87 ? 4.270 -3.805 7.605 1.00 92.12 87 ALA A O 1
ATOM 661 N N . HIS A 1 88 ? 3.416 -1.746 7.720 1.00 93.81 88 HIS A N 1
ATOM 662 C CA . HIS A 1 88 ? 2.666 -1.871 6.470 1.00 93.81 88 HIS A CA 1
ATOM 663 C C . HIS A 1 88 ? 3.542 -2.283 5.281 1.00 93.81 88 HIS A C 1
ATOM 665 O O . HIS A 1 88 ? 3.153 -3.194 4.554 1.00 93.81 88 HIS A O 1
ATOM 671 N N . GLY A 1 89 ? 4.714 -1.660 5.111 1.00 90.50 89 GLY A N 1
ATOM 672 C CA . GLY A 1 89 ? 5.670 -2.033 4.061 1.00 90.50 89 GLY A CA 1
ATOM 673 C C . GLY A 1 89 ? 6.172 -3.467 4.230 1.00 90.50 89 GLY A C 1
ATOM 674 O O . GLY A 1 89 ? 6.121 -4.256 3.289 1.00 90.50 89 GLY A O 1
ATOM 675 N N . GLU A 1 90 ? 6.518 -3.841 5.462 1.00 91.00 90 GLU A N 1
ATOM 676 C CA . GLU A 1 90 ? 7.061 -5.165 5.786 1.00 91.00 90 GLU A CA 1
ATOM 677 C C . GLU A 1 90 ? 6.047 -6.300 5.635 1.00 91.00 90 GLU A C 1
ATOM 679 O O . GLU A 1 90 ? 6.400 -7.399 5.217 1.00 91.00 90 GLU A O 1
ATOM 684 N N . VAL A 1 91 ? 4.762 -6.042 5.893 1.00 93.50 91 VAL A N 1
ATOM 685 C CA . VAL A 1 91 ? 3.677 -6.990 5.585 1.00 93.50 91 VAL A CA 1
ATOM 686 C C . VAL A 1 91 ? 3.651 -7.320 4.094 1.00 93.50 91 VAL A C 1
ATOM 688 O O . VAL A 1 91 ? 3.491 -8.483 3.721 1.00 93.50 91 VAL A O 1
ATOM 691 N N . GLY A 1 92 ? 3.827 -6.310 3.239 1.00 92.56 92 GLY A N 1
ATOM 692 C CA . GLY A 1 92 ? 3.888 -6.512 1.796 1.00 92.56 92 GLY A CA 1
ATOM 693 C C . GLY A 1 92 ? 5.154 -7.246 1.376 1.00 92.56 92 GLY A C 1
ATOM 694 O O . GLY A 1 92 ? 5.082 -8.205 0.612 1.00 92.56 92 GLY A O 1
ATOM 695 N N . ALA A 1 93 ? 6.296 -6.840 1.927 1.00 89.56 93 ALA A N 1
ATOM 696 C CA . ALA A 1 93 ? 7.594 -7.443 1.653 1.00 89.56 93 ALA A CA 1
ATOM 697 C C . ALA A 1 93 ? 7.634 -8.936 2.019 1.00 89.56 93 ALA A C 1
ATOM 699 O O . ALA A 1 93 ? 8.096 -9.760 1.230 1.00 89.56 93 ALA A O 1
ATOM 700 N N . PHE A 1 94 ? 7.088 -9.294 3.183 1.00 90.81 94 PHE A N 1
ATOM 701 C CA . PHE A 1 94 ? 6.953 -10.675 3.637 1.00 90.81 94 PHE A CA 1
ATOM 702 C C . PHE A 1 94 ? 6.058 -11.503 2.705 1.00 90.81 94 PHE A C 1
ATOM 70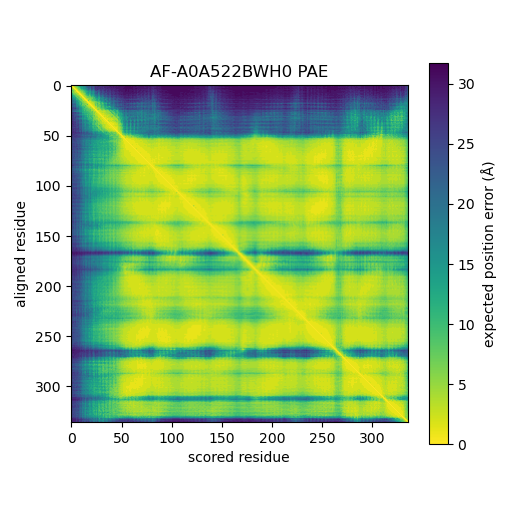4 O O . PHE A 1 94 ? 6.413 -12.615 2.314 1.00 90.81 94 PHE A O 1
ATOM 711 N N . ALA A 1 95 ? 4.917 -10.949 2.290 1.00 93.19 95 ALA A N 1
ATOM 712 C CA . ALA A 1 95 ? 4.034 -11.613 1.339 1.00 93.19 95 ALA A CA 1
ATOM 713 C C . ALA A 1 95 ? 4.690 -11.799 -0.041 1.00 93.19 95 ALA A C 1
ATOM 715 O O . ALA A 1 95 ? 4.535 -12.855 -0.656 1.00 93.19 95 ALA A O 1
ATOM 716 N N . ALA A 1 96 ? 5.463 -10.812 -0.505 1.00 91.06 96 ALA A N 1
ATOM 717 C CA . ALA A 1 96 ? 6.238 -10.901 -1.739 1.00 91.06 96 ALA A CA 1
ATOM 718 C C . ALA A 1 96 ? 7.369 -11.940 -1.648 1.00 91.06 96 ALA A C 1
ATOM 720 O O . ALA A 1 96 ? 7.616 -12.639 -2.626 1.00 91.06 96 ALA A O 1
ATOM 721 N N . ALA A 1 97 ? 8.007 -12.104 -0.484 1.00 88.94 97 ALA A N 1
ATOM 722 C CA . ALA A 1 97 ? 9.002 -13.154 -0.254 1.00 88.94 97 ALA A CA 1
ATOM 723 C C . ALA A 1 97 ? 8.384 -14.559 -0.364 1.00 88.94 97 ALA A C 1
ATOM 725 O O . ALA A 1 97 ? 8.929 -15.428 -1.044 1.00 88.94 97 ALA A O 1
ATOM 726 N N . ILE A 1 98 ? 7.205 -14.774 0.236 1.00 91.12 98 ILE A N 1
ATOM 727 C CA . ILE A 1 98 ? 6.468 -16.041 0.094 1.00 91.12 98 ILE A CA 1
ATOM 728 C C . ILE A 1 98 ? 6.061 -16.266 -1.363 1.00 91.12 98 ILE A C 1
ATOM 730 O O . ILE A 1 98 ? 6.270 -17.355 -1.893 1.00 91.12 98 ILE A O 1
ATOM 734 N N . PHE A 1 99 ? 5.524 -15.241 -2.027 1.00 91.75 99 PHE A N 1
ATOM 735 C CA . PHE A 1 99 ? 5.197 -15.312 -3.448 1.00 91.75 99 PHE A CA 1
ATOM 736 C C . PHE A 1 99 ? 6.418 -15.739 -4.277 1.00 91.75 99 PHE A C 1
ATOM 738 O O . PHE A 1 99 ? 6.345 -16.739 -4.988 1.00 91.75 99 PHE A O 1
ATOM 745 N N . GLY A 1 100 ? 7.550 -15.049 -4.099 1.00 89.00 100 GLY A N 1
ATOM 746 C CA . GLY A 1 100 ? 8.819 -15.330 -4.767 1.00 89.00 100 GLY A CA 1
ATOM 747 C C . GLY A 1 100 ? 9.302 -16.763 -4.542 1.00 89.00 100 GLY A C 1
ATOM 748 O O . GLY A 1 100 ? 9.670 -17.441 -5.499 1.00 89.00 100 GLY A O 1
ATOM 749 N N . LEU A 1 101 ? 9.221 -17.265 -3.306 1.00 89.19 101 LEU A N 1
ATOM 750 C CA . LEU A 1 101 ? 9.563 -18.647 -2.963 1.00 89.19 101 LEU A CA 1
ATOM 751 C C . LEU A 1 101 ? 8.740 -19.663 -3.771 1.00 89.19 101 LEU A C 1
ATOM 753 O O . LEU A 1 101 ? 9.308 -20.578 -4.362 1.00 89.19 101 LEU A O 1
ATOM 757 N N . PHE A 1 102 ? 7.416 -19.505 -3.832 1.00 91.00 102 PHE A N 1
ATOM 758 C CA . PHE A 1 102 ? 6.538 -20.428 -4.564 1.00 91.00 102 PHE A CA 1
ATOM 759 C C . PHE A 1 102 ? 6.717 -20.360 -6.081 1.00 91.00 102 PHE A C 1
ATOM 761 O O . PHE A 1 102 ? 6.674 -21.384 -6.760 1.00 91.00 102 PHE A O 1
ATOM 768 N N . THR A 1 103 ? 6.964 -19.175 -6.623 1.00 90.06 103 THR A N 1
ATOM 769 C CA . THR A 1 103 ? 7.186 -19.012 -8.061 1.00 90.06 103 THR A CA 1
ATOM 770 C C . THR A 1 103 ? 8.569 -19.471 -8.510 1.00 90.06 103 THR A C 1
ATOM 772 O O . THR A 1 103 ? 8.682 -20.082 -9.565 1.00 90.06 103 THR A O 1
ATOM 775 N N . VAL A 1 104 ? 9.623 -19.195 -7.734 1.00 87.88 104 VAL A N 1
ATOM 776 C CA . VAL A 1 104 ? 11.009 -19.442 -8.164 1.00 87.88 104 VAL A CA 1
ATOM 777 C C . VAL A 1 104 ? 11.488 -20.824 -7.749 1.00 87.88 104 VAL A C 1
ATOM 779 O O . VAL A 1 104 ? 11.973 -21.571 -8.591 1.00 87.88 104 VAL A O 1
ATOM 782 N N . LYS A 1 105 ? 11.310 -21.208 -6.479 1.00 87.06 105 LYS A N 1
ATOM 783 C CA . LYS A 1 105 ? 11.765 -22.518 -5.991 1.00 87.06 105 LYS A CA 1
ATOM 784 C C . LYS A 1 105 ? 10.854 -23.652 -6.449 1.00 87.06 105 LYS A C 1
ATOM 786 O O . LYS A 1 105 ? 11.341 -24.708 -6.833 1.00 87.06 105 LYS A O 1
ATOM 791 N N . TYR A 1 106 ? 9.539 -23.443 -6.384 1.00 87.69 106 TYR A N 1
ATOM 792 C CA . TYR A 1 106 ? 8.551 -24.469 -6.739 1.00 87.69 106 TYR A CA 1
ATOM 793 C C . TYR A 1 106 ? 8.031 -24.347 -8.179 1.00 87.69 106 TYR A C 1
ATOM 795 O O . TYR A 1 106 ? 7.239 -25.183 -8.605 1.00 87.69 106 TYR A O 1
ATOM 803 N N . GLY A 1 107 ? 8.461 -23.329 -8.934 1.00 86.75 107 GLY A N 1
ATOM 804 C CA . GLY A 1 107 ? 8.118 -23.175 -10.352 1.00 86.75 107 GLY A CA 1
ATOM 805 C C . GLY A 1 107 ? 6.629 -22.946 -10.628 1.00 86.75 107 GLY A C 1
ATOM 806 O O . GLY A 1 107 ? 6.168 -23.201 -11.740 1.00 86.75 107 GLY A O 1
ATOM 807 N N . LEU A 1 108 ? 5.848 -22.515 -9.631 1.00 92.19 108 LEU A N 1
ATOM 808 C CA . LEU A 1 108 ? 4.406 -22.355 -9.802 1.00 92.19 108 LEU A CA 1
ATOM 809 C C . LEU A 1 108 ? 4.069 -21.132 -10.680 1.00 92.19 108 LEU A C 1
ATOM 811 O O . LEU A 1 108 ? 4.741 -20.100 -10.584 1.00 92.19 108 LEU A O 1
ATOM 815 N N . PRO A 1 109 ? 2.997 -21.191 -11.498 1.00 91.75 109 PRO A N 1
ATOM 816 C CA . PRO A 1 109 ? 2.610 -20.082 -12.368 1.00 91.75 109 PRO A CA 1
ATOM 817 C C . PRO A 1 109 ? 2.299 -18.790 -11.601 1.00 91.75 109 PRO A C 1
ATOM 819 O O . PRO A 1 109 ? 1.550 -18.805 -10.623 1.00 91.75 109 PRO A O 1
ATOM 822 N N . TYR A 1 110 ? 2.783 -17.651 -12.112 1.00 91.19 110 TYR A N 1
ATOM 823 C CA . TYR A 1 110 ? 2.629 -16.320 -11.501 1.00 91.19 110 TYR A CA 1
ATOM 824 C C . TYR A 1 110 ? 1.190 -16.025 -11.045 1.00 91.19 110 TYR A C 1
ATOM 826 O O . TYR A 1 110 ? 0.946 -15.696 -9.885 1.00 91.19 110 TYR A O 1
ATOM 834 N N . TYR A 1 111 ? 0.214 -16.188 -11.944 1.00 92.31 111 TYR A N 1
ATOM 835 C CA . TYR A 1 111 ? -1.188 -15.866 -11.660 1.00 92.31 111 TYR A CA 1
ATOM 836 C C . TYR A 1 111 ? -1.860 -16.830 -10.680 1.00 92.31 111 TYR A C 1
ATOM 838 O O . TYR A 1 111 ? -2.838 -16.451 -10.043 1.00 92.31 111 TYR A O 1
ATOM 846 N N . LEU A 1 112 ? -1.331 -18.047 -10.529 1.00 92.94 112 LEU A N 1
ATOM 847 C CA . LEU A 1 112 ? -1.834 -19.018 -9.560 1.00 92.94 112 LEU A CA 1
ATOM 848 C C . LEU A 1 112 ? -1.350 -18.683 -8.143 1.00 92.94 112 LEU A C 1
ATOM 850 O O . LEU A 1 112 ? -2.110 -18.794 -7.184 1.00 92.94 112 LEU A O 1
ATOM 854 N N . VAL A 1 113 ? -0.099 -18.230 -8.014 1.00 94.50 113 VAL A N 1
ATOM 855 C CA . VAL A 1 113 ? 0.499 -17.842 -6.725 1.00 94.50 113 VAL A CA 1
ATOM 856 C C . VAL A 1 113 ? 0.050 -16.444 -6.291 1.00 94.50 113 VAL A C 1
ATOM 858 O O . VAL A 1 113 ? 0.050 -16.138 -5.100 1.00 94.50 113 VAL A O 1
ATOM 861 N N . LEU A 1 114 ? -0.380 -15.587 -7.223 1.00 94.00 114 LEU A N 1
ATOM 862 C CA . LEU A 1 114 ? -0.773 -14.210 -6.917 1.00 94.00 114 LEU A CA 1
ATOM 863 C C . LEU A 1 114 ? -1.864 -14.150 -5.824 1.00 94.00 114 LEU A C 1
ATOM 865 O O . LEU A 1 114 ? -1.604 -13.522 -4.796 1.00 94.00 114 LEU A O 1
ATOM 869 N N . PRO A 1 115 ? -3.018 -14.849 -5.930 1.00 96.25 115 PRO A N 1
ATOM 870 C CA . PRO A 1 115 ? -4.002 -14.909 -4.848 1.00 96.25 115 PRO A CA 1
ATOM 871 C C . PRO A 1 115 ? -3.420 -15.364 -3.506 1.00 96.25 115 PRO A C 1
ATOM 873 O O . PRO A 1 115 ? -3.771 -14.794 -2.476 1.00 96.25 115 PRO A O 1
ATOM 876 N N . LEU A 1 116 ? -2.505 -16.340 -3.504 1.00 95.25 116 LEU A N 1
ATOM 877 C CA . LEU A 1 116 ? -1.844 -16.806 -2.284 1.00 95.25 116 LEU A CA 1
ATOM 878 C C . LEU A 1 116 ? -1.023 -15.684 -1.633 1.00 95.25 116 LEU A C 1
ATOM 880 O O . LEU A 1 116 ? -1.159 -15.457 -0.434 1.00 95.25 116 LEU A O 1
ATOM 884 N N . GLY A 1 117 ? -0.236 -14.935 -2.410 1.00 95.00 117 GLY A N 1
ATOM 885 C CA . GLY A 1 117 ? 0.516 -13.781 -1.907 1.00 95.00 117 GLY A CA 1
ATOM 886 C C . GLY A 1 117 ? -0.393 -12.704 -1.303 1.00 95.00 117 GLY A C 1
ATOM 887 O O . GLY A 1 117 ? -0.131 -12.200 -0.210 1.00 95.00 117 GLY A O 1
ATOM 888 N N . LEU A 1 118 ? -1.520 -12.401 -1.957 1.00 97.31 118 LEU A N 1
ATOM 889 C CA . LEU A 1 118 ? -2.508 -11.454 -1.428 1.00 97.31 118 LEU A CA 1
ATOM 890 C C . LEU A 1 118 ? -3.145 -11.963 -0.127 1.00 97.31 118 LEU A C 1
ATOM 892 O O . LEU A 1 118 ? -3.318 -11.181 0.809 1.00 97.31 118 LEU A O 1
ATOM 896 N N . LEU A 1 119 ? -3.470 -13.257 -0.048 1.00 97.94 119 LEU A N 1
ATOM 897 C CA . LEU A 1 119 ? -4.020 -13.887 1.154 1.00 97.94 119 LEU A CA 1
ATOM 898 C C . LEU A 1 119 ? -3.018 -13.893 2.309 1.00 97.94 119 LEU A C 1
ATOM 900 O O . LEU A 1 119 ? -3.413 -13.652 3.446 1.00 97.94 119 LEU A O 1
ATOM 904 N N . VAL A 1 120 ? -1.732 -14.105 2.032 1.00 97.00 120 VAL A N 1
ATOM 905 C CA . VAL A 1 120 ? -0.658 -14.000 3.028 1.00 97.00 120 VAL A CA 1
ATOM 906 C C . VAL A 1 120 ? -0.563 -12.573 3.562 1.00 97.00 120 VAL A C 1
ATOM 908 O O . VAL A 1 120 ? -0.558 -12.384 4.776 1.00 97.00 120 VAL A O 1
ATOM 911 N N . GLY A 1 121 ? -0.566 -11.562 2.687 1.00 97.06 121 GLY A N 1
ATOM 912 C CA . GLY A 1 121 ? -0.590 -10.158 3.104 1.00 97.06 121 GLY A CA 1
ATOM 913 C C . GLY A 1 121 ? -1.823 -9.816 3.940 1.00 97.06 121 GLY A C 1
ATOM 914 O O . GLY A 1 121 ? -1.714 -9.197 5.001 1.00 97.06 121 GLY A O 1
ATOM 915 N N . ALA A 1 122 ? -2.999 -10.266 3.498 1.00 98.06 122 ALA A N 1
ATOM 916 C CA . ALA A 1 122 ? -4.253 -10.086 4.220 1.00 98.06 122 ALA A CA 1
ATOM 917 C C . ALA A 1 122 ? -4.231 -10.759 5.596 1.00 98.06 122 ALA A C 1
ATOM 919 O O . ALA A 1 122 ? -4.606 -10.147 6.596 1.00 98.06 122 ALA A O 1
ATOM 920 N N . GLY A 1 123 ? -3.757 -12.002 5.651 1.00 97.94 123 GLY A N 1
ATOM 921 C CA . GLY A 1 123 ? -3.622 -12.784 6.870 1.00 97.94 123 GLY A CA 1
ATOM 922 C C . GLY A 1 123 ? -2.620 -12.167 7.838 1.00 97.94 123 GLY A C 1
ATOM 923 O O . GLY A 1 123 ? -2.934 -12.039 9.019 1.00 97.94 123 GLY A O 1
ATOM 924 N N . ALA A 1 124 ? -1.465 -11.707 7.356 1.00 96.88 124 ALA A N 1
ATOM 925 C CA . ALA A 1 124 ? -0.459 -11.030 8.171 1.00 96.88 124 ALA A CA 1
ATOM 926 C C . ALA A 1 124 ? -1.003 -9.717 8.756 1.00 96.88 124 ALA A C 1
ATOM 928 O O . ALA A 1 124 ? -0.892 -9.490 9.961 1.00 96.88 124 ALA A O 1
ATOM 929 N N . GLY A 1 125 ? -1.676 -8.893 7.945 1.00 96.88 125 GLY A N 1
ATOM 930 C CA . GLY A 1 125 ? -2.326 -7.665 8.411 1.00 96.88 125 GLY A CA 1
ATOM 931 C C . GLY A 1 125 ? -3.432 -7.928 9.440 1.00 96.88 125 GLY A C 1
ATOM 932 O O . GLY A 1 125 ? -3.450 -7.310 10.506 1.00 96.88 125 GLY A O 1
ATOM 933 N N . ALA A 1 126 ? -4.332 -8.875 9.162 1.00 97.44 126 ALA A N 1
ATOM 934 C CA . ALA A 1 126 ? -5.409 -9.254 10.078 1.00 97.44 126 ALA A CA 1
ATOM 935 C C . ALA A 1 126 ? -4.872 -9.832 11.394 1.00 97.44 126 ALA A C 1
ATOM 937 O O . ALA A 1 126 ? -5.350 -9.476 12.470 1.00 97.44 126 ALA A O 1
ATOM 938 N N . THR A 1 127 ? -3.857 -10.696 11.318 1.00 97.38 127 THR A N 1
ATOM 939 C CA . THR A 1 127 ? -3.202 -11.292 12.488 1.00 97.38 127 THR A CA 1
ATOM 940 C C . THR A 1 127 ? -2.520 -10.222 13.329 1.00 97.38 127 THR A C 1
ATOM 942 O O . THR A 1 127 ? -2.706 -10.209 14.542 1.00 97.38 127 THR A O 1
ATOM 945 N N . ALA A 1 128 ? -1.805 -9.279 12.708 1.00 96.06 128 ALA A N 1
ATOM 946 C CA . ALA A 1 128 ? -1.203 -8.144 13.403 1.00 96.06 128 ALA A CA 1
ATOM 947 C C . ALA A 1 128 ? -2.254 -7.312 14.164 1.00 96.06 128 ALA A C 1
ATOM 949 O O . ALA A 1 128 ? -2.034 -6.940 15.322 1.00 96.06 128 ALA A O 1
ATOM 950 N N . GLU A 1 129 ? -3.425 -7.074 13.558 1.00 96.25 129 GLU A N 1
ATOM 951 C CA . GLU A 1 129 ? -4.530 -6.390 14.236 1.00 96.25 129 GLU A CA 1
ATOM 952 C C . GLU A 1 129 ? -5.050 -7.201 15.420 1.00 96.25 129 GLU A C 1
ATOM 954 O O . GLU A 1 129 ? -5.086 -6.692 16.535 1.00 96.25 129 GLU A O 1
ATOM 959 N N . VAL A 1 130 ? -5.430 -8.459 15.203 1.00 95.62 130 VAL A N 1
ATOM 960 C CA . VAL A 1 130 ? -6.117 -9.277 16.211 1.00 95.62 130 VAL A CA 1
ATOM 961 C C . VAL A 1 130 ? -5.189 -9.649 17.368 1.00 95.62 130 VAL A C 1
ATOM 963 O O . VAL A 1 130 ? -5.595 -9.584 18.532 1.00 95.62 130 VAL A O 1
ATOM 966 N N . ALA A 1 131 ? -3.961 -10.062 17.058 1.00 95.44 131 ALA A N 1
ATOM 967 C CA . ALA A 1 131 ? -3.021 -10.602 18.032 1.00 95.44 131 ALA A CA 1
ATOM 968 C C . ALA A 1 131 ? -2.343 -9.509 18.861 1.00 95.44 131 ALA A C 1
ATOM 970 O O . ALA A 1 131 ? -2.078 -9.732 20.041 1.00 95.44 131 ALA A O 1
ATOM 971 N N . VAL A 1 132 ? -2.090 -8.336 18.272 1.00 94.75 132 VAL A N 1
ATOM 972 C CA . VAL A 1 132 ? -1.288 -7.286 18.913 1.00 94.75 132 VAL A CA 1
ATOM 973 C C . VAL A 1 132 ? -2.090 -6.000 19.075 1.00 94.75 132 VAL A C 1
ATOM 975 O O . VAL A 1 132 ? -2.423 -5.613 20.195 1.00 94.75 132 VAL A O 1
ATOM 978 N N . VAL A 1 133 ? -2.454 -5.343 17.971 1.00 93.19 133 VAL A N 1
ATOM 979 C CA . VAL A 1 133 ? -2.991 -3.969 18.011 1.00 93.19 133 VAL A CA 1
ATOM 980 C C . VAL A 1 133 ? -4.322 -3.891 18.758 1.00 93.19 133 VAL A C 1
ATOM 982 O O . VAL A 1 133 ? -4.557 -2.965 19.529 1.00 93.19 133 VAL A O 1
ATOM 985 N N . ARG A 1 134 ? -5.190 -4.889 18.592 1.00 92.62 134 ARG A N 1
ATOM 986 C CA . ARG A 1 134 ? -6.482 -4.972 19.275 1.00 92.62 134 ARG A CA 1
ATOM 987 C C . ARG A 1 134 ? -6.322 -5.082 20.784 1.00 92.62 134 ARG A C 1
ATOM 989 O O . ARG A 1 134 ? -7.107 -4.476 21.509 1.00 92.62 134 ARG A O 1
ATOM 996 N N . ARG A 1 135 ? -5.320 -5.831 21.253 1.00 92.19 135 ARG A N 1
ATOM 997 C CA . ARG A 1 135 ? -5.031 -5.994 22.687 1.00 92.19 135 ARG A CA 1
ATOM 998 C C . ARG A 1 135 ? -4.481 -4.707 23.298 1.00 92.19 135 ARG A C 1
ATOM 1000 O O . ARG A 1 135 ? -4.741 -4.422 24.458 1.00 92.19 135 ARG A O 1
ATOM 1007 N N . LEU A 1 136 ? -3.798 -3.896 22.492 1.00 92.12 136 LEU A N 1
ATOM 1008 C CA . LEU A 1 136 ? -3.240 -2.603 22.888 1.00 92.12 136 LEU A CA 1
ATOM 1009 C C . LEU A 1 136 ? -4.210 -1.425 22.706 1.00 92.12 136 LEU A C 1
ATOM 1011 O O . LEU A 1 136 ? -3.807 -0.278 22.870 1.00 92.12 136 LEU A O 1
ATOM 1015 N N . ARG A 1 137 ? -5.492 -1.673 22.406 1.00 84.81 137 ARG A N 1
ATOM 1016 C CA . ARG A 1 137 ? -6.477 -0.608 22.140 1.00 84.81 137 ARG A CA 1
ATOM 1017 C C . ARG A 1 137 ? -6.669 0.362 23.311 1.00 84.81 137 ARG A C 1
ATOM 1019 O O . ARG A 1 137 ? -6.932 1.535 23.071 1.00 84.81 137 ARG A O 1
ATOM 1026 N N . ASN A 1 138 ? -6.540 -0.127 24.543 1.00 87.81 138 ASN A N 1
ATOM 1027 C CA . ASN A 1 138 ? -6.676 0.684 25.758 1.00 87.81 138 ASN A CA 1
ATOM 1028 C C . ASN A 1 138 ? -5.337 1.286 26.224 1.00 87.81 138 ASN A C 1
ATOM 1030 O O . ASN A 1 138 ? -5.313 2.053 27.180 1.00 87.81 138 ASN A O 1
ATOM 1034 N N . ALA A 1 139 ? -4.224 0.930 25.577 1.00 91.44 139 ALA A N 1
ATOM 1035 C CA . ALA A 1 139 ? -2.904 1.450 25.904 1.00 91.44 139 ALA A CA 1
ATOM 1036 C C . ALA A 1 139 ? -2.662 2.812 25.220 1.00 91.44 139 ALA A C 1
ATOM 1038 O O . ALA A 1 139 ? -3.336 3.150 24.239 1.00 91.44 139 ALA A O 1
ATOM 1039 N N . PRO A 1 140 ? -1.667 3.598 25.674 1.00 91.69 140 PRO A N 1
ATOM 1040 C CA . PRO A 1 140 ? -1.269 4.824 24.991 1.00 91.69 140 PRO A CA 1
ATOM 1041 C C . PRO A 1 140 ? -0.957 4.575 23.509 1.00 91.69 140 PRO A C 1
ATOM 1043 O O . PRO A 1 140 ? -0.322 3.580 23.156 1.00 91.69 140 PRO A O 1
ATOM 1046 N N . LYS A 1 141 ? -1.340 5.509 22.627 1.00 88.12 141 LYS A N 1
ATOM 1047 C CA . LYS A 1 141 ? -1.142 5.378 21.166 1.00 88.12 141 LYS A CA 1
ATOM 1048 C C . LYS A 1 141 ? 0.308 5.072 20.780 1.00 88.12 141 LYS A C 1
ATOM 1050 O O . LYS A 1 141 ? 0.543 4.335 19.825 1.00 88.12 141 LYS A O 1
ATOM 1055 N N . LEU A 1 142 ? 1.265 5.601 21.545 1.00 91.75 142 LEU A N 1
ATOM 1056 C CA . LEU A 1 142 ? 2.691 5.340 21.364 1.00 91.75 142 LEU A CA 1
ATOM 1057 C C . LEU A 1 142 ? 3.021 3.841 21.452 1.00 91.75 142 LEU A C 1
ATOM 1059 O O . LEU A 1 142 ? 3.761 3.341 20.614 1.00 91.75 142 LEU A O 1
ATOM 1063 N N . MET A 1 143 ? 2.408 3.105 22.386 1.00 93.56 143 MET A N 1
ATOM 1064 C CA . MET A 1 143 ? 2.615 1.658 22.529 1.00 93.56 143 MET A CA 1
ATOM 1065 C C . MET A 1 143 ? 2.157 0.895 21.288 1.00 93.56 143 MET A C 1
ATOM 1067 O O . MET A 1 143 ? 2.827 -0.035 20.852 1.00 93.56 143 MET A O 1
ATOM 1071 N N . SER A 1 144 ? 1.044 1.314 20.679 1.00 91.50 144 SER A N 1
ATOM 1072 C CA . SER A 1 144 ? 0.577 0.712 19.427 1.00 91.50 144 SER A CA 1
ATOM 1073 C C . SER A 1 144 ? 1.534 0.993 18.265 1.00 91.50 144 SER A C 1
ATOM 1075 O O . SER A 1 144 ? 1.790 0.098 17.468 1.00 91.50 144 SER A O 1
ATOM 1077 N N . ILE A 1 145 ? 2.102 2.202 18.182 1.00 91.94 145 ILE A N 1
ATOM 1078 C CA . ILE A 1 145 ? 3.109 2.549 17.165 1.00 91.94 145 ILE A CA 1
ATOM 1079 C C . ILE A 1 145 ? 4.353 1.668 17.324 1.00 91.94 145 ILE A C 1
ATOM 1081 O O . ILE A 1 145 ? 4.759 1.010 16.365 1.00 91.94 145 ILE A O 1
ATOM 1085 N N . VAL A 1 146 ? 4.905 1.594 18.538 1.00 94.00 146 VAL A N 1
ATOM 1086 C CA . VAL A 1 146 ? 6.073 0.755 18.854 1.00 94.00 146 VAL A CA 1
ATOM 1087 C C . VAL A 1 146 ? 5.785 -0.716 18.553 1.00 94.00 146 VAL A C 1
ATOM 1089 O O . VAL A 1 146 ? 6.612 -1.395 17.951 1.00 94.00 146 VAL A O 1
ATOM 1092 N N . ALA A 1 147 ? 4.584 -1.199 18.874 1.00 94.31 147 ALA A N 1
ATOM 1093 C CA . ALA A 1 147 ? 4.179 -2.556 18.539 1.00 94.31 147 ALA A CA 1
ATOM 1094 C C . ALA A 1 147 ? 4.174 -2.805 17.023 1.00 94.31 147 ALA A C 1
ATOM 1096 O O . ALA A 1 147 ? 4.655 -3.845 16.584 1.00 94.31 147 ALA A O 1
ATOM 1097 N N . THR A 1 148 ? 3.699 -1.857 16.203 1.00 93.31 148 THR A N 1
ATOM 1098 C CA . THR A 1 148 ? 3.777 -2.013 14.739 1.00 93.31 148 THR A CA 1
ATOM 1099 C C . THR A 1 148 ? 5.211 -2.007 14.214 1.00 93.31 148 THR A C 1
ATOM 1101 O O . THR A 1 148 ? 5.501 -2.747 13.283 1.00 93.31 148 THR A O 1
ATOM 1104 N N . LEU A 1 149 ? 6.133 -1.263 14.831 1.00 92.44 149 LEU A N 1
ATOM 1105 C CA . LEU A 1 149 ? 7.558 -1.358 14.492 1.00 92.44 149 LEU A CA 1
ATOM 1106 C C . LEU A 1 149 ? 8.118 -2.747 14.827 1.00 92.44 149 LEU A C 1
ATOM 1108 O O . LEU A 1 149 ? 8.792 -3.350 13.997 1.00 92.44 149 LEU A O 1
ATOM 1112 N N . GLY A 1 150 ? 7.773 -3.290 15.999 1.00 93.12 150 GLY A N 1
ATOM 1113 C CA . GLY A 1 150 ? 8.166 -4.643 16.402 1.00 93.12 150 GLY A CA 1
ATOM 1114 C C . GLY A 1 150 ? 7.628 -5.731 15.467 1.00 93.12 150 GLY A C 1
ATOM 1115 O O . GLY A 1 150 ? 8.368 -6.635 15.087 1.00 93.12 150 GLY A O 1
ATOM 1116 N N . ILE A 1 151 ? 6.365 -5.620 15.036 1.00 93.75 151 ILE A N 1
ATOM 1117 C CA . ILE A 1 151 ? 5.775 -6.523 14.033 1.00 93.75 151 ILE A CA 1
ATOM 1118 C C . ILE A 1 151 ? 6.523 -6.410 12.702 1.00 93.75 151 ILE A C 1
ATOM 1120 O O . ILE A 1 151 ? 6.833 -7.433 12.099 1.00 93.75 151 ILE A O 1
ATOM 1124 N N . GLY A 1 152 ? 6.826 -5.188 12.254 1.00 91.25 152 GLY A N 1
ATOM 1125 C CA . GLY A 1 152 ? 7.605 -4.964 11.038 1.00 91.25 152 GLY A CA 1
ATOM 1126 C C . GLY A 1 152 ? 8.963 -5.657 11.107 1.00 91.25 152 GLY A C 1
ATOM 1127 O O . GLY A 1 152 ? 9.277 -6.468 10.243 1.00 91.25 152 GLY A O 1
ATOM 1128 N N . GLN A 1 153 ? 9.712 -5.439 12.190 1.00 90.06 153 GLN A N 1
ATOM 1129 C CA . GLN A 1 153 ? 11.029 -6.048 12.375 1.00 90.06 153 GLN A CA 1
ATOM 1130 C C . GLN A 1 153 ? 10.974 -7.579 12.430 1.00 90.06 153 GLN A C 1
ATOM 1132 O O . GLN A 1 153 ? 11.834 -8.256 11.868 1.00 90.06 153 GLN A O 1
ATOM 1137 N N . PHE A 1 154 ? 9.947 -8.137 13.071 1.00 91.06 154 PHE A N 1
ATOM 1138 C CA . PHE A 1 154 ? 9.712 -9.576 13.066 1.00 91.06 154 PHE A CA 1
ATOM 1139 C C . PHE A 1 154 ? 9.502 -10.103 11.637 1.00 91.06 154 PHE A C 1
ATOM 1141 O O . PHE A 1 154 ? 10.133 -11.079 11.237 1.00 91.06 154 PHE A O 1
ATOM 1148 N N . LEU A 1 155 ? 8.671 -9.430 10.836 1.00 90.62 155 LEU A N 1
ATOM 1149 C CA . LEU A 1 155 ? 8.401 -9.822 9.451 1.00 90.62 155 LEU A CA 1
ATOM 1150 C C . LEU A 1 155 ? 9.626 -9.688 8.540 1.00 90.62 155 LEU A C 1
ATOM 1152 O O . LEU A 1 155 ? 9.821 -10.553 7.687 1.00 90.62 155 LEU A O 1
ATOM 1156 N N . VAL A 1 156 ? 10.474 -8.676 8.752 1.00 87.00 156 VAL A N 1
ATOM 1157 C CA . VAL A 1 156 ? 11.754 -8.521 8.037 1.00 87.00 156 VAL A CA 1
ATOM 1158 C C . VAL A 1 156 ? 12.623 -9.761 8.227 1.00 87.00 156 VAL A C 1
ATOM 1160 O O . VAL A 1 156 ? 13.074 -10.353 7.249 1.00 87.00 156 VAL A O 1
ATOM 1163 N N . ILE A 1 157 ? 12.829 -10.191 9.477 1.00 86.25 157 ILE A N 1
ATOM 1164 C CA . ILE A 1 157 ? 13.697 -11.334 9.799 1.00 86.25 157 ILE A CA 1
ATOM 1165 C C . ILE A 1 157 ? 13.182 -12.608 9.121 1.00 86.25 157 ILE A C 1
ATOM 1167 O O . ILE A 1 157 ? 13.947 -13.318 8.467 1.00 86.25 157 ILE A O 1
ATOM 1171 N N . PHE A 1 158 ? 11.878 -12.876 9.214 1.00 85.81 158 PHE A N 1
ATOM 1172 C CA . PHE A 1 158 ? 11.276 -14.035 8.552 1.00 85.81 158 PHE A CA 1
ATOM 1173 C C . PHE A 1 158 ? 11.340 -13.934 7.022 1.00 85.81 158 PHE A C 1
ATOM 1175 O O . PHE A 1 158 ? 11.625 -14.929 6.356 1.00 85.81 158 PHE A O 1
ATOM 1182 N N . GLY A 1 159 ? 11.124 -12.744 6.458 1.00 83.88 159 GLY A N 1
ATOM 1183 C CA . GLY A 1 159 ? 11.237 -12.494 5.021 1.00 83.88 159 GLY A CA 1
ATOM 1184 C C . GLY A 1 159 ? 12.641 -12.778 4.485 1.00 83.88 159 GLY A C 1
ATOM 1185 O O . GLY A 1 159 ? 12.782 -13.424 3.448 1.00 83.88 159 GLY A O 1
ATOM 1186 N N . LEU A 1 160 ? 13.684 -12.384 5.221 1.00 81.69 160 LEU A N 1
ATOM 1187 C CA . LEU A 1 160 ? 15.079 -12.657 4.860 1.00 81.69 160 LEU A CA 1
ATOM 1188 C C . LEU A 1 160 ? 15.394 -14.161 4.849 1.00 81.69 160 LEU A C 1
ATOM 1190 O O . LEU A 1 160 ? 16.034 -14.646 3.915 1.00 81.69 160 LEU A O 1
ATOM 1194 N N . VAL A 1 161 ? 14.901 -14.912 5.841 1.00 83.81 161 VAL A N 1
ATOM 1195 C CA . VAL A 1 161 ? 15.062 -16.379 5.910 1.00 83.81 161 VAL A CA 1
ATOM 1196 C C . VAL A 1 161 ? 14.328 -17.092 4.768 1.00 83.81 161 VAL A C 1
ATOM 1198 O O . VAL A 1 161 ? 14.774 -18.135 4.295 1.00 83.81 161 VAL A O 1
ATOM 1201 N N . LEU A 1 162 ? 13.198 -16.556 4.308 1.00 81.56 162 LEU A N 1
ATOM 1202 C CA . LEU A 1 162 ? 12.477 -17.108 3.160 1.00 81.56 162 LEU A CA 1
ATOM 1203 C C . LEU A 1 162 ? 13.181 -16.788 1.838 1.00 81.56 162 LEU A C 1
ATOM 1205 O O . LEU A 1 162 ? 13.285 -17.658 0.975 1.00 81.56 162 LEU A O 1
ATOM 1209 N N . ASN A 1 163 ? 13.713 -15.573 1.691 1.00 77.69 163 ASN A N 1
ATOM 1210 C CA . ASN A 1 163 ? 14.419 -15.157 0.479 1.00 77.69 163 ASN A CA 1
ATOM 1211 C C . ASN A 1 163 ? 15.720 -15.927 0.258 1.00 77.69 163 ASN A C 1
ATOM 1213 O O . ASN A 1 163 ? 16.012 -16.301 -0.877 1.00 77.69 163 ASN A O 1
ATOM 1217 N N . SER A 1 164 ? 16.471 -16.233 1.321 1.00 74.69 164 SER A N 1
ATOM 1218 C CA . SER A 1 164 ? 17.664 -17.081 1.199 1.00 74.69 164 SER A CA 1
ATOM 1219 C C . SER A 1 164 ? 17.326 -18.475 0.655 1.00 74.69 164 SER A C 1
ATOM 1221 O O . SER A 1 164 ? 18.116 -19.058 -0.084 1.00 74.69 164 SER A O 1
ATOM 1223 N N . GLN A 1 165 ? 16.124 -18.981 0.944 1.00 74.56 165 GLN A N 1
ATOM 1224 C CA . GLN A 1 165 ? 15.635 -20.264 0.440 1.00 74.56 165 GLN A CA 1
ATOM 1225 C C . GLN A 1 165 ? 15.014 -20.201 -0.959 1.00 74.56 165 GLN A C 1
ATOM 1227 O O . GLN A 1 165 ? 14.958 -21.237 -1.623 1.00 74.56 165 GLN A O 1
ATOM 1232 N N . ALA A 1 166 ? 14.521 -19.037 -1.392 1.00 68.06 166 ALA A N 1
ATOM 1233 C CA . ALA A 1 166 ? 13.878 -18.844 -2.694 1.00 68.06 166 ALA A CA 1
ATOM 1234 C C . ALA A 1 166 ? 14.869 -18.845 -3.870 1.00 68.06 166 ALA A C 1
ATOM 1236 O O . ALA A 1 166 ? 14.457 -19.044 -5.008 1.00 68.06 166 ALA A O 1
ATOM 1237 N N . GLY A 1 167 ? 16.165 -18.687 -3.586 1.00 62.44 167 GLY A N 1
ATOM 1238 C CA . GLY A 1 167 ? 17.246 -18.695 -4.568 1.00 62.44 167 GLY A CA 1
ATOM 1239 C C . GLY A 1 167 ? 17.990 -17.366 -4.557 1.00 62.44 167 GLY A C 1
ATOM 1240 O O . GLY A 1 167 ? 17.603 -16.426 -5.256 1.00 62.44 167 GLY A O 1
ATOM 1241 N N . ALA A 1 168 ? 19.061 -17.292 -3.762 1.00 55.53 168 ALA A N 1
ATOM 1242 C CA . ALA A 1 168 ? 19.945 -16.133 -3.715 1.00 55.53 168 ALA A CA 1
ATOM 1243 C C . ALA A 1 168 ? 20.480 -15.815 -5.125 1.00 55.53 168 ALA A C 1
ATOM 1245 O O . ALA A 1 168 ? 21.133 -16.649 -5.746 1.00 55.53 168 ALA A O 1
ATOM 1246 N N . GLY A 1 169 ? 20.175 -14.620 -5.639 1.00 58.66 169 GLY A N 1
ATOM 1247 C CA . GLY A 1 169 ? 20.624 -14.157 -6.960 1.00 58.66 169 GLY A CA 1
ATOM 1248 C C . GLY A 1 169 ? 19.695 -14.475 -8.138 1.00 58.66 169 GLY A C 1
ATOM 1249 O O . GLY A 1 169 ? 20.020 -14.113 -9.266 1.00 58.66 169 GLY A O 1
ATOM 1250 N N . SER A 1 170 ? 18.539 -15.108 -7.913 1.00 69.06 170 SER A N 1
ATOM 1251 C CA . SER A 1 170 ? 17.523 -15.270 -8.964 1.00 69.06 170 SER A CA 1
ATOM 1252 C C . SER A 1 170 ? 16.803 -13.946 -9.269 1.00 69.06 170 SER A C 1
ATOM 1254 O O . SER A 1 170 ? 16.724 -13.051 -8.425 1.00 69.06 170 SER A O 1
ATOM 1256 N N . LEU A 1 171 ? 16.279 -13.795 -10.489 1.00 75.94 171 LEU A N 1
ATOM 1257 C CA . LEU A 1 171 ? 15.424 -12.659 -10.841 1.00 75.94 171 LEU A CA 1
ATOM 1258 C C . LEU A 1 171 ? 14.020 -12.881 -10.279 1.00 75.94 171 LEU A C 1
ATOM 1260 O O . LEU A 1 171 ? 13.453 -13.966 -10.412 1.00 75.94 171 LEU A O 1
ATOM 1264 N N . PHE A 1 172 ? 13.443 -11.843 -9.675 1.00 82.56 172 PHE A N 1
ATOM 1265 C CA . PHE A 1 172 ? 12.064 -11.910 -9.204 1.00 82.56 172 PHE A CA 1
ATOM 1266 C C . PHE A 1 172 ? 11.115 -12.021 -10.414 1.00 82.56 172 PHE A C 1
ATOM 1268 O O . PHE A 1 172 ? 11.296 -11.294 -11.398 1.00 82.56 172 PHE A O 1
ATOM 1275 N N . PRO A 1 173 ? 10.110 -12.913 -10.381 1.00 82.88 173 PRO A N 1
ATOM 1276 C CA . PRO A 1 173 ? 9.246 -13.169 -11.531 1.00 82.88 173 PRO A CA 1
ATOM 1277 C C . PRO A 1 173 ? 8.423 -11.938 -11.920 1.00 82.88 173 PRO A C 1
ATOM 1279 O O . PRO A 1 173 ? 7.807 -11.278 -11.080 1.00 82.88 173 PRO A O 1
ATOM 1282 N N . GLN A 1 174 ? 8.375 -11.657 -13.220 1.00 84.69 174 GLN A N 1
ATOM 1283 C CA . GLN A 1 174 ? 7.555 -10.592 -13.793 1.00 84.69 174 GLN A CA 1
ATOM 1284 C C . GLN A 1 174 ? 6.163 -11.120 -14.174 1.00 84.69 174 GLN A C 1
ATOM 1286 O O . GLN A 1 174 ? 6.024 -12.318 -14.435 1.00 84.69 174 GLN A O 1
ATOM 1291 N N . PRO A 1 175 ? 5.127 -10.260 -14.217 1.00 85.12 175 PRO A N 1
ATOM 1292 C CA . PRO A 1 175 ? 3.813 -10.674 -14.689 1.00 85.12 175 PRO A CA 1
ATOM 1293 C C . PRO A 1 175 ? 3.918 -11.093 -16.169 1.00 85.12 175 PRO A C 1
ATOM 1295 O O . PRO A 1 175 ? 4.280 -10.257 -17.003 1.00 85.12 175 PRO A O 1
ATOM 1298 N N . PRO A 1 176 ? 3.635 -12.363 -16.511 1.00 83.69 176 PRO A N 1
ATOM 1299 C CA . PRO A 1 176 ? 3.828 -12.858 -17.870 1.00 83.69 176 PRO A CA 1
ATOM 1300 C C . PRO A 1 176 ? 2.806 -12.239 -18.836 1.00 83.69 176 PRO A C 1
ATOM 1302 O O . PRO A 1 176 ? 1.793 -11.693 -18.415 1.00 83.69 176 PRO A O 1
ATOM 1305 N N . LEU A 1 177 ? 3.056 -12.336 -20.147 1.00 83.25 177 LEU A N 1
ATOM 1306 C CA . LEU A 1 177 ? 2.140 -11.887 -21.217 1.00 83.25 177 LEU A CA 1
ATOM 1307 C C . LEU A 1 177 ? 1.849 -10.373 -21.268 1.00 83.25 177 LEU A C 1
ATOM 1309 O O . LEU A 1 177 ? 0.965 -9.948 -22.009 1.00 83.25 177 LEU A O 1
ATOM 1313 N N . LEU A 1 178 ? 2.592 -9.544 -20.530 1.00 87.75 178 LEU A N 1
ATOM 1314 C CA . LEU A 1 178 ? 2.492 -8.090 -20.654 1.00 87.75 178 LEU A CA 1
ATOM 1315 C C . LEU A 1 178 ? 3.428 -7.547 -21.744 1.00 87.75 178 LEU A C 1
ATOM 1317 O O . LEU A 1 178 ? 4.554 -8.038 -21.885 1.00 87.75 178 LEU A O 1
ATOM 1321 N N . PRO A 1 179 ? 2.998 -6.518 -22.499 1.00 85.94 179 PRO A N 1
ATOM 1322 C CA . PRO A 1 179 ? 3.834 -5.906 -23.518 1.00 85.94 179 PRO A CA 1
ATOM 1323 C C . PRO A 1 179 ? 5.014 -5.156 -22.894 1.00 85.94 179 PRO A C 1
ATOM 1325 O O . PRO A 1 179 ? 4.895 -4.519 -21.841 1.00 85.94 179 PRO A O 1
ATOM 1328 N N . VAL A 1 180 ? 6.144 -5.222 -23.595 1.00 88.94 180 VAL A N 1
ATOM 1329 C CA . VAL A 1 180 ? 7.334 -4.400 -23.365 1.00 88.94 180 VAL A CA 1
ATOM 1330 C C . VAL A 1 180 ? 7.386 -3.383 -24.493 1.00 88.94 180 VAL A C 1
ATOM 1332 O O . VAL A 1 180 ? 7.267 -3.761 -25.657 1.00 88.94 180 VAL A O 1
ATOM 1335 N N . PHE A 1 181 ? 7.543 -2.109 -24.159 1.00 88.62 181 PHE A N 1
ATOM 1336 C CA . PHE A 1 181 ? 7.609 -1.035 -25.147 1.00 88.62 181 PHE A CA 1
ATOM 1337 C C . PHE A 1 181 ? 8.616 0.031 -24.727 1.00 88.62 181 PHE A C 1
ATOM 1339 O O . PHE A 1 181 ? 8.990 0.135 -23.558 1.00 88.62 181 PHE A O 1
ATOM 1346 N N . GLU A 1 182 ? 9.069 0.817 -25.694 1.00 87.75 182 GLU A N 1
ATOM 1347 C CA . GLU A 1 182 ? 10.018 1.904 -25.474 1.00 87.75 182 GLU A CA 1
ATOM 1348 C C . GLU A 1 182 ? 9.292 3.242 -25.605 1.00 87.75 182 GLU A C 1
ATOM 1350 O O . GLU A 1 182 ? 8.553 3.480 -26.559 1.00 87.75 182 GLU A O 1
ATOM 1355 N N . LEU A 1 183 ? 9.475 4.108 -24.613 1.00 84.38 183 LEU A N 1
ATOM 1356 C CA . LEU A 1 183 ? 8.951 5.465 -24.584 1.00 84.38 183 LEU A CA 1
ATOM 1357 C C . LEU A 1 183 ? 10.143 6.428 -24.570 1.00 84.38 183 LEU A C 1
ATOM 1359 O O . LEU A 1 183 ? 10.634 6.820 -23.509 1.00 84.38 183 LEU A O 1
ATOM 1363 N N . GLY A 1 184 ? 10.646 6.774 -25.757 1.00 84.06 184 GLY A N 1
ATOM 1364 C CA . GLY A 1 184 ? 11.900 7.519 -25.895 1.00 84.06 184 GLY A CA 1
ATOM 1365 C C . GLY A 1 184 ? 13.064 6.736 -25.283 1.00 84.06 184 GLY A C 1
ATOM 1366 O O . GLY A 1 184 ? 13.292 5.589 -25.643 1.00 84.06 184 GLY A O 1
ATOM 1367 N N . ALA A 1 185 ? 13.769 7.332 -24.318 1.00 79.31 185 ALA A N 1
ATOM 1368 C CA . ALA A 1 185 ? 14.859 6.668 -23.595 1.00 79.31 185 ALA A CA 1
ATOM 1369 C C . ALA A 1 185 ? 14.389 5.690 -22.494 1.00 79.31 185 ALA A C 1
ATOM 1371 O O . ALA A 1 185 ? 15.210 4.988 -21.905 1.00 79.31 185 ALA A O 1
ATOM 1372 N N . LEU A 1 186 ? 13.089 5.642 -22.173 1.00 82.56 186 LEU A N 1
ATOM 1373 C CA . LEU A 1 186 ? 12.562 4.757 -21.134 1.00 82.56 186 LEU A CA 1
ATOM 1374 C C . LEU A 1 186 ? 12.117 3.420 -21.727 1.00 82.56 186 LEU A C 1
ATOM 1376 O O . LEU A 1 186 ? 11.124 3.350 -22.451 1.00 82.56 186 LEU A O 1
ATOM 1380 N N . ARG A 1 187 ? 12.778 2.335 -21.323 1.00 86.38 187 ARG A N 1
ATOM 1381 C CA . ARG A 1 187 ? 12.308 0.974 -21.594 1.00 86.38 187 ARG A CA 1
ATOM 1382 C C . ARG A 1 187 ? 11.274 0.550 -20.551 1.00 86.38 187 ARG A C 1
ATOM 1384 O O . ARG A 1 187 ? 11.611 0.271 -19.399 1.00 86.38 187 ARG A O 1
ATOM 1391 N N . VAL A 1 188 ? 10.012 0.463 -20.958 1.00 87.38 188 VAL A N 1
ATOM 1392 C CA . VAL A 1 188 ? 8.908 0.009 -20.107 1.00 87.38 188 VAL A CA 1
ATOM 1393 C C . VAL A 1 188 ? 8.879 -1.518 -20.107 1.00 87.38 188 VAL A C 1
ATOM 1395 O O . VAL A 1 188 ? 8.424 -2.158 -21.054 1.00 87.38 188 VAL A O 1
ATOM 1398 N N . THR A 1 189 ? 9.420 -2.112 -19.043 1.00 88.00 189 THR A N 1
ATOM 1399 C CA . THR A 1 189 ? 9.423 -3.563 -18.807 1.00 88.00 189 THR A CA 1
ATOM 1400 C C . THR A 1 189 ? 8.035 -4.078 -18.416 1.00 88.00 189 THR A C 1
ATOM 1402 O O . THR A 1 189 ? 7.148 -3.304 -18.050 1.00 88.00 189 THR A O 1
ATOM 1405 N N . GLN A 1 190 ? 7.849 -5.403 -18.419 1.00 88.25 190 GLN A N 1
ATOM 1406 C CA . GLN A 1 190 ? 6.578 -6.036 -18.033 1.00 88.25 190 GLN A CA 1
ATOM 1407 C C . GLN A 1 190 ? 6.132 -5.630 -16.622 1.00 88.25 190 GLN A C 1
ATOM 1409 O O . GLN A 1 190 ? 4.942 -5.462 -16.369 1.00 88.25 190 GLN A O 1
ATOM 1414 N N . ALA A 1 191 ? 7.085 -5.416 -15.710 1.00 87.25 191 ALA A N 1
ATOM 1415 C CA . ALA A 1 191 ? 6.806 -4.946 -14.358 1.00 87.25 191 ALA A CA 1
ATOM 1416 C C . ALA A 1 191 ? 6.170 -3.547 -14.349 1.00 87.25 191 ALA A C 1
ATOM 1418 O O . ALA A 1 191 ? 5.155 -3.335 -13.686 1.00 87.25 191 ALA A O 1
ATOM 1419 N N . TYR A 1 192 ? 6.714 -2.609 -15.130 1.00 90.94 192 TYR A N 1
ATOM 1420 C CA . TYR A 1 192 ? 6.162 -1.259 -15.248 1.00 90.94 192 TYR A CA 1
ATOM 1421 C C . TYR A 1 192 ? 4.791 -1.250 -15.927 1.00 90.94 192 TYR A C 1
ATOM 1423 O O . TYR A 1 192 ? 3.877 -0.577 -15.448 1.00 90.94 192 TYR A O 1
ATOM 1431 N N . THR A 1 193 ? 4.606 -2.055 -16.975 1.00 90.44 193 THR A N 1
ATOM 1432 C CA . THR A 1 193 ? 3.288 -2.261 -17.592 1.00 90.44 193 THR A CA 1
ATOM 1433 C C . THR A 1 193 ? 2.288 -2.831 -16.579 1.00 90.44 193 THR A C 1
ATOM 1435 O O . THR A 1 193 ? 1.148 -2.375 -16.502 1.00 90.44 193 THR A O 1
ATOM 1438 N N . GLY A 1 194 ? 2.718 -3.777 -15.739 1.00 90.31 194 GLY A N 1
ATOM 1439 C CA . GLY A 1 194 ? 1.895 -4.366 -14.682 1.00 90.31 194 GLY A CA 1
ATOM 1440 C C . GLY A 1 194 ? 1.462 -3.347 -13.630 1.00 90.31 194 GLY A C 1
ATOM 1441 O O . GLY A 1 194 ? 0.294 -3.324 -13.250 1.00 90.31 194 GLY A O 1
ATOM 1442 N N . MET A 1 195 ? 2.362 -2.458 -13.204 1.00 92.44 195 MET A N 1
ATOM 1443 C CA . MET A 1 195 ? 2.024 -1.344 -12.308 1.00 92.44 195 MET A CA 1
ATOM 1444 C C . MET A 1 195 ? 1.003 -0.392 -12.939 1.00 92.44 195 MET A C 1
ATOM 1446 O O . MET A 1 195 ? 0.045 0.003 -12.273 1.00 92.44 195 MET A O 1
ATOM 1450 N N . LEU A 1 196 ? 1.186 -0.054 -14.220 1.00 92.19 196 LEU A N 1
ATOM 1451 C CA . LEU A 1 196 ? 0.326 0.878 -14.949 1.00 92.19 196 LEU A CA 1
ATOM 1452 C C . LEU A 1 196 ? -1.093 0.331 -15.159 1.00 92.19 196 LEU A C 1
ATOM 1454 O O . LEU A 1 196 ? -2.055 1.089 -15.087 1.00 92.19 196 LEU A O 1
ATOM 1458 N N . VAL A 1 197 ? -1.230 -0.976 -15.397 1.00 92.38 197 VAL A N 1
ATOM 1459 C CA . VAL A 1 197 ? -2.527 -1.622 -15.648 1.00 92.38 197 VAL A CA 1
ATOM 1460 C C . VAL A 1 197 ? -3.171 -2.089 -14.346 1.00 92.38 197 VAL A C 1
ATOM 1462 O O . VAL A 1 197 ? -4.284 -1.684 -14.010 1.00 92.38 197 VAL A O 1
ATOM 1465 N N . PHE A 1 198 ? -2.484 -2.935 -13.579 1.00 93.69 198 PHE A N 1
ATOM 1466 C CA . PHE A 1 198 ? -3.083 -3.578 -12.414 1.00 93.69 198 PHE A CA 1
ATOM 1467 C C . PHE A 1 198 ? -3.183 -2.649 -11.200 1.00 93.69 198 PHE A C 1
ATOM 1469 O O . PHE A 1 198 ? -4.077 -2.832 -10.373 1.00 93.69 198 PHE A O 1
ATOM 1476 N N . GLY A 1 199 ? -2.326 -1.629 -11.093 1.00 93.12 199 GLY A N 1
ATOM 1477 C CA . GLY A 1 199 ? -2.376 -0.661 -9.999 1.00 93.12 199 GLY A CA 1
ATOM 1478 C C . GLY A 1 199 ? -3.692 0.129 -9.947 1.00 93.12 199 GLY A C 1
ATOM 1479 O O . GLY A 1 199 ? -4.397 0.054 -8.937 1.00 93.12 199 GLY A O 1
ATOM 1480 N N . PRO A 1 200 ? -4.092 0.832 -11.025 1.00 93.12 200 PRO A N 1
ATOM 1481 C CA . PRO A 1 200 ? -5.386 1.508 -11.093 1.00 93.12 200 PRO A CA 1
ATOM 1482 C C . PRO A 1 200 ? -6.568 0.552 -10.913 1.00 93.12 200 PRO A C 1
ATOM 1484 O O . PRO A 1 200 ? -7.511 0.886 -10.196 1.00 93.12 200 PRO A O 1
ATOM 1487 N N . ILE A 1 201 ? -6.501 -0.657 -11.487 1.00 95.12 201 ILE A N 1
ATOM 1488 C CA . ILE A 1 201 ? -7.536 -1.687 -11.307 1.00 95.12 201 ILE A CA 1
ATOM 1489 C C . ILE A 1 201 ? -7.706 -2.025 -9.822 1.00 95.12 201 ILE A C 1
ATOM 1491 O O . ILE A 1 201 ? -8.830 -2.016 -9.326 1.00 95.12 201 ILE A O 1
ATOM 1495 N N . ALA A 1 202 ? -6.618 -2.262 -9.085 1.00 95.06 202 ALA A N 1
ATOM 1496 C CA . ALA A 1 202 ? -6.684 -2.566 -7.657 1.00 95.06 202 ALA A CA 1
ATOM 1497 C C . ALA A 1 202 ? -7.322 -1.427 -6.847 1.00 95.06 202 ALA A C 1
ATOM 1499 O O . ALA A 1 202 ? -8.135 -1.682 -5.955 1.00 95.06 202 ALA A O 1
ATOM 1500 N N . VAL A 1 203 ? -7.021 -0.167 -7.183 1.00 92.94 203 VAL A N 1
ATOM 1501 C CA . VAL A 1 203 ? -7.643 0.987 -6.518 1.00 92.94 203 VAL A CA 1
ATOM 1502 C C . VAL A 1 203 ? -9.130 1.093 -6.847 1.00 92.94 203 VAL A C 1
ATOM 1504 O O . VAL A 1 203 ? -9.935 1.321 -5.942 1.00 92.94 203 VAL A O 1
ATOM 1507 N N . VAL A 1 204 ? -9.519 0.897 -8.109 1.00 94.31 204 VAL A N 1
ATOM 1508 C CA . VAL A 1 204 ? -10.928 0.902 -8.525 1.00 94.31 204 VAL A CA 1
ATOM 1509 C C . VAL A 1 204 ? -11.693 -0.221 -7.829 1.00 94.31 204 VAL A C 1
ATOM 1511 O O . VAL A 1 204 ? -12.752 0.037 -7.260 1.00 94.31 204 VAL A O 1
ATOM 1514 N N . LEU A 1 205 ? -11.145 -1.437 -7.791 1.00 95.44 205 LEU A N 1
ATOM 1515 C CA . LEU A 1 205 ? -11.749 -2.575 -7.095 1.00 95.44 205 LEU A CA 1
ATOM 1516 C C . LEU A 1 205 ? -11.931 -2.290 -5.603 1.00 95.44 205 LEU A C 1
ATOM 1518 O O . LEU A 1 205 ? -13.018 -2.509 -5.065 1.00 95.44 205 LEU A O 1
ATOM 1522 N N . LEU A 1 206 ? -10.912 -1.739 -4.938 1.00 94.50 206 LEU A N 1
ATOM 1523 C CA . LEU A 1 206 ? -11.016 -1.350 -3.534 1.00 94.50 206 LEU A CA 1
ATOM 1524 C C . LEU A 1 206 ? -12.059 -0.242 -3.328 1.00 94.50 206 LEU A C 1
ATOM 1526 O O . LEU A 1 206 ? -12.847 -0.307 -2.386 1.00 94.50 206 LEU A O 1
ATOM 1530 N N . ALA A 1 207 ? -12.105 0.762 -4.204 1.00 92.88 207 ALA A N 1
ATOM 1531 C CA . ALA A 1 207 ? -13.079 1.847 -4.125 1.00 92.88 207 ALA A CA 1
ATOM 1532 C C . ALA A 1 207 ? -14.517 1.339 -4.312 1.00 92.88 207 ALA A C 1
ATOM 1534 O O . ALA A 1 207 ? -15.402 1.700 -3.534 1.00 92.88 207 ALA A O 1
ATOM 1535 N N . VAL A 1 208 ? -14.743 0.465 -5.296 1.00 95.06 208 VAL A N 1
ATOM 1536 C CA . VAL A 1 208 ? -16.028 -0.203 -5.548 1.00 95.06 208 VAL A CA 1
ATOM 1537 C C . VAL A 1 208 ? -16.421 -1.057 -4.346 1.00 95.06 208 VAL A C 1
ATOM 1539 O O . VAL A 1 208 ? -17.542 -0.928 -3.854 1.00 95.06 208 VAL A O 1
ATOM 1542 N N . PHE A 1 209 ? -15.496 -1.850 -3.802 1.00 96.44 209 PHE A N 1
ATOM 1543 C CA . PHE A 1 209 ? -15.728 -2.645 -2.598 1.00 96.44 209 PHE A CA 1
ATOM 1544 C C . PHE A 1 209 ? -16.129 -1.762 -1.408 1.00 96.44 209 PHE A C 1
ATOM 1546 O O . PHE A 1 209 ? -17.151 -2.006 -0.770 1.00 96.44 209 PHE A O 1
ATOM 1553 N N . LEU A 1 210 ? -15.385 -0.689 -1.131 1.00 93.81 210 LEU A N 1
ATOM 1554 C CA . LEU A 1 210 ? -15.675 0.218 -0.016 1.00 93.81 210 LEU A CA 1
ATOM 1555 C C . LEU A 1 210 ? -16.966 1.029 -0.209 1.00 93.81 210 LEU A C 1
ATOM 1557 O O . LEU A 1 210 ? -17.568 1.464 0.777 1.00 93.81 210 LEU A O 1
ATOM 1561 N N . LYS A 1 211 ? -17.387 1.275 -1.455 1.00 93.50 211 LYS A N 1
ATOM 1562 C CA . LYS A 1 211 ? -18.590 2.057 -1.764 1.00 93.50 211 LYS A CA 1
ATOM 1563 C C . LYS A 1 211 ? -19.859 1.207 -1.787 1.00 93.50 211 LYS A C 1
ATOM 1565 O O . LYS A 1 211 ? -20.862 1.657 -1.242 1.00 93.50 211 LYS A O 1
ATOM 1570 N N . TYR A 1 212 ? -19.814 0.026 -2.399 1.00 93.88 212 TYR A N 1
ATOM 1571 C CA . TYR A 1 212 ? -21.011 -0.758 -2.720 1.00 93.88 212 TYR A CA 1
ATOM 1572 C C . TYR A 1 212 ? -21.151 -2.060 -1.915 1.00 93.88 212 TYR A C 1
ATOM 1574 O O . TYR A 1 212 ? -22.256 -2.585 -1.816 1.00 93.88 212 TYR A O 1
ATOM 1582 N N . SER A 1 213 ? -20.085 -2.589 -1.301 1.00 96.38 213 SER A N 1
ATOM 1583 C CA . SER A 1 213 ? -20.189 -3.810 -0.484 1.00 96.38 213 SER A CA 1
ATOM 1584 C C . SER A 1 213 ? -20.750 -3.525 0.911 1.00 96.38 213 SER A C 1
ATOM 1586 O O . SER A 1 213 ? -20.413 -2.517 1.536 1.00 96.38 213 SER A O 1
ATOM 1588 N N . ARG A 1 214 ? -21.521 -4.476 1.462 1.00 93.88 214 ARG A N 1
ATOM 1589 C CA . ARG A 1 214 ? -22.014 -4.437 2.854 1.00 93.88 214 ARG A CA 1
ATOM 1590 C C . ARG A 1 214 ? -20.866 -4.324 3.860 1.00 93.88 214 ARG A C 1
ATOM 1592 O O . ARG A 1 214 ? -20.954 -3.541 4.803 1.00 93.88 214 ARG A O 1
ATOM 1599 N N . PHE A 1 215 ? -19.772 -5.057 3.635 1.00 94.25 215 PHE A N 1
ATOM 1600 C CA . PHE A 1 215 ? -18.575 -4.980 4.480 1.00 94.25 215 PHE A CA 1
ATOM 1601 C C . PHE A 1 215 ? -17.856 -3.638 4.326 1.00 94.25 215 PHE A C 1
ATOM 1603 O O . PHE A 1 215 ? -17.431 -3.056 5.318 1.00 94.25 215 PHE A O 1
ATOM 1610 N N . GLY A 1 216 ? -17.770 -3.109 3.104 1.00 93.56 216 GLY A N 1
ATOM 1611 C CA . GLY A 1 216 ? -17.181 -1.797 2.838 1.00 93.56 216 GLY A CA 1
ATOM 1612 C C . GLY A 1 216 ? -17.935 -0.660 3.530 1.00 93.56 216 GLY A C 1
ATOM 1613 O O . GLY A 1 216 ? -17.326 0.183 4.195 1.00 93.56 216 GLY A O 1
ATOM 1614 N N . LEU A 1 217 ? -19.268 -0.685 3.447 1.00 93.06 217 LEU A N 1
ATOM 1615 C CA . LEU A 1 217 ? -20.134 0.251 4.155 1.00 93.06 217 LEU A CA 1
ATOM 1616 C C . LEU A 1 217 ? -19.957 0.123 5.672 1.00 93.06 217 LEU A C 1
ATOM 1618 O O . LEU A 1 217 ? -19.757 1.130 6.343 1.00 93.06 217 LEU A O 1
ATOM 1622 N N . ALA A 1 218 ? -19.938 -1.102 6.203 1.00 94.12 218 ALA A N 1
ATOM 1623 C CA . ALA A 1 218 ? -19.739 -1.351 7.628 1.00 94.12 218 ALA A CA 1
ATOM 1624 C C . ALA A 1 218 ? -18.371 -0.860 8.142 1.00 94.12 218 ALA A C 1
ATOM 1626 O O . ALA A 1 218 ? -18.314 -0.241 9.205 1.00 94.12 218 ALA A O 1
ATOM 1627 N N . ILE A 1 219 ? -17.287 -1.053 7.377 1.00 94.69 219 ILE A N 1
ATOM 1628 C CA . ILE A 1 219 ? -15.954 -0.507 7.692 1.00 94.69 219 ILE A CA 1
ATOM 1629 C C . ILE A 1 219 ? -16.005 1.019 7.757 1.00 94.69 219 ILE A C 1
ATOM 1631 O O . ILE A 1 219 ? -15.518 1.618 8.715 1.00 94.69 219 ILE A O 1
ATOM 1635 N N . ARG A 1 220 ? -16.618 1.666 6.761 1.00 92.19 220 ARG A N 1
ATOM 1636 C CA . ARG A 1 220 ? -16.722 3.131 6.717 1.00 92.19 220 ARG A CA 1
ATOM 1637 C C . ARG A 1 220 ? -17.580 3.686 7.851 1.00 92.19 220 ARG A C 1
ATOM 1639 O O . ARG A 1 220 ? -17.198 4.703 8.423 1.00 92.19 220 ARG A O 1
ATOM 1646 N N . SER A 1 221 ? -18.685 3.025 8.187 1.00 91.38 221 SER A N 1
ATOM 1647 C CA . SER A 1 221 ? -19.551 3.401 9.309 1.00 91.38 221 SER A CA 1
ATOM 1648 C C . SER A 1 221 ? -18.821 3.259 10.645 1.00 91.38 221 SER A C 1
ATOM 1650 O O . SER A 1 221 ? -18.815 4.198 11.438 1.00 91.38 221 SER A O 1
ATOM 1652 N N 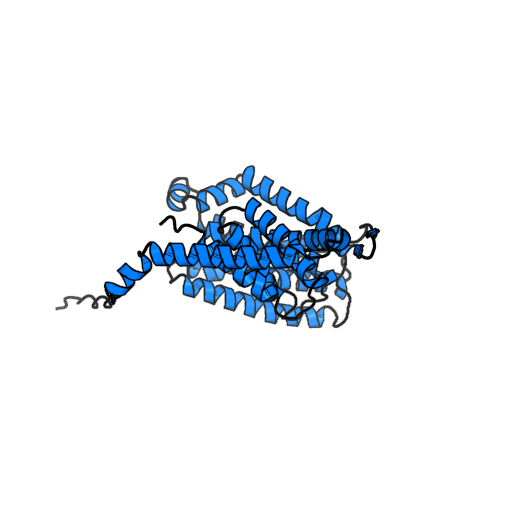. ALA A 1 222 ? -18.127 2.134 10.860 1.00 91.25 222 ALA A N 1
ATOM 1653 C CA . ALA A 1 222 ? -17.327 1.903 12.062 1.00 91.25 222 ALA A CA 1
ATOM 1654 C C . ALA A 1 222 ? -16.166 2.902 12.201 1.00 91.25 222 ALA A C 1
ATOM 1656 O O . ALA A 1 222 ? -15.876 3.336 13.310 1.00 91.25 222 ALA A O 1
ATOM 1657 N N . ALA A 1 223 ? -15.538 3.304 11.092 1.00 88.50 223 ALA A N 1
ATOM 1658 C CA . ALA A 1 223 ? -14.476 4.311 11.075 1.00 88.50 223 ALA A CA 1
ATOM 1659 C C . ALA A 1 223 ? -14.987 5.750 11.289 1.00 88.50 223 ALA A C 1
ATOM 1661 O O . ALA A 1 223 ? -14.247 6.605 11.779 1.00 88.50 223 ALA A O 1
ATOM 1662 N N . ALA A 1 224 ? -16.230 6.043 10.889 1.00 89.06 224 ALA A N 1
ATOM 1663 C CA . ALA A 1 224 ? -16.833 7.365 11.042 1.00 89.06 224 ALA A CA 1
ATOM 1664 C C . ALA A 1 224 ? -17.308 7.611 12.479 1.00 89.06 224 ALA A C 1
ATOM 1666 O O . ALA A 1 224 ? -16.976 8.641 13.060 1.00 89.06 224 ALA A O 1
ATOM 1667 N N . ASN A 1 225 ? -18.057 6.665 13.051 1.00 89.94 225 ASN A N 1
ATOM 1668 C CA . ASN A 1 225 ? -18.497 6.719 14.440 1.00 89.94 225 ASN A CA 1
ATOM 1669 C C . ASN A 1 225 ? -18.536 5.297 15.035 1.00 89.94 225 ASN A C 1
ATOM 1671 O O . ASN A 1 225 ? -19.526 4.578 14.858 1.00 89.94 225 ASN A O 1
ATOM 1675 N N . PRO A 1 226 ? -17.475 4.880 15.754 1.00 87.50 226 PRO A N 1
ATOM 1676 C CA . PRO A 1 226 ? -17.399 3.549 16.344 1.00 87.50 226 PRO A CA 1
ATOM 1677 C C . PRO A 1 226 ? -18.499 3.255 17.370 1.00 87.50 226 PRO A C 1
ATOM 1679 O O . PRO A 1 226 ? -18.820 2.089 17.576 1.00 87.50 226 PRO A O 1
ATOM 1682 N N . GLU A 1 227 ? -19.042 4.264 18.054 1.00 87.94 227 GLU A N 1
ATOM 1683 C CA . GLU A 1 227 ? -20.110 4.103 19.051 1.00 87.94 227 GLU A CA 1
ATOM 1684 C C . GLU A 1 227 ? -21.464 3.889 18.385 1.00 87.94 227 GLU A C 1
ATOM 1686 O O . GLU A 1 227 ? -22.121 2.880 18.645 1.00 87.94 227 GLU A O 1
ATOM 1691 N N . ALA A 1 228 ? -21.831 4.764 17.446 1.00 90.44 228 ALA A N 1
ATOM 1692 C CA . ALA A 1 228 ? -23.062 4.621 16.672 1.00 90.44 228 ALA A CA 1
ATOM 1693 C C . ALA A 1 228 ? -23.079 3.313 15.867 1.00 90.44 228 ALA A C 1
ATOM 1695 O O . ALA A 1 228 ? -24.093 2.620 15.824 1.00 90.44 228 ALA A O 1
ATOM 1696 N N . ALA A 1 229 ? -21.938 2.921 15.292 1.00 90.00 229 ALA A N 1
ATOM 1697 C CA . ALA A 1 229 ? -21.813 1.648 14.591 1.00 90.00 229 ALA A CA 1
ATOM 1698 C C . ALA A 1 229 ? -22.059 0.445 15.520 1.00 90.00 229 ALA A C 1
ATOM 1700 O O . ALA A 1 229 ? -22.726 -0.504 15.111 1.00 90.00 229 ALA A O 1
ATOM 1701 N N . ARG A 1 230 ? -21.579 0.487 16.774 1.00 89.69 230 ARG A N 1
ATOM 1702 C CA . ARG A 1 230 ? -21.847 -0.574 17.762 1.00 89.69 230 ARG A CA 1
ATOM 1703 C C . ARG A 1 230 ? -23.323 -0.641 18.145 1.00 89.69 230 ARG A C 1
ATOM 1705 O O . ARG A 1 230 ? -23.849 -1.745 18.232 1.00 89.69 230 ARG A O 1
ATOM 1712 N N . MET A 1 231 ? -23.989 0.504 18.318 1.00 92.81 231 MET A N 1
ATOM 1713 C CA . MET A 1 231 ? -25.437 0.547 18.577 1.00 92.81 231 MET A CA 1
ATOM 1714 C C . MET A 1 231 ? -26.249 -0.022 17.406 1.00 92.81 231 MET A C 1
ATOM 1716 O O . MET A 1 231 ? -27.253 -0.690 17.621 1.00 92.81 231 MET A O 1
ATOM 1720 N N . ALA A 1 232 ? -25.770 0.155 16.173 1.00 92.69 232 ALA A N 1
ATOM 1721 C CA . ALA A 1 232 ? -26.344 -0.452 14.971 1.00 92.69 232 ALA A CA 1
ATOM 1722 C C . ALA A 1 232 ? -25.948 -1.934 14.760 1.00 92.69 232 ALA A C 1
ATOM 1724 O O . ALA A 1 232 ? -26.169 -2.484 13.682 1.00 92.69 232 ALA A O 1
ATOM 1725 N N . GLY A 1 233 ? -25.319 -2.585 15.748 1.00 92.69 233 GLY A N 1
ATOM 1726 C CA . GLY A 1 233 ? -24.926 -3.997 15.683 1.00 92.69 233 GLY A CA 1
ATOM 1727 C C . GLY A 1 233 ? -23.695 -4.293 14.818 1.00 92.69 233 GLY A C 1
ATOM 1728 O O . GLY A 1 233 ? -23.408 -5.457 14.537 1.00 92.69 233 GLY A O 1
ATOM 1729 N N . ILE A 1 234 ? -22.938 -3.277 14.389 1.00 94.38 234 ILE A N 1
ATOM 1730 C CA . ILE A 1 234 ? -21.731 -3.457 13.574 1.00 94.38 234 ILE A CA 1
ATOM 1731 C C . ILE A 1 234 ? -20.533 -3.750 14.496 1.00 94.38 234 ILE A C 1
ATOM 1733 O O . ILE A 1 234 ? -20.115 -2.884 15.274 1.00 94.38 234 ILE A O 1
ATOM 1737 N N . PRO A 1 235 ? -19.904 -4.938 14.401 1.00 92.12 235 PRO A N 1
ATOM 1738 C CA . PRO A 1 235 ? -18.774 -5.293 15.251 1.00 92.12 235 PRO A CA 1
ATOM 1739 C C . PRO A 1 235 ? -17.504 -4.551 14.810 1.00 92.12 235 PRO A C 1
ATOM 1741 O O . PRO A 1 235 ? -16.744 -5.037 13.969 1.00 92.12 235 PRO A O 1
ATOM 1744 N N . ALA A 1 236 ? -17.233 -3.392 15.420 1.00 90.38 236 ALA A N 1
ATOM 1745 C CA . ALA A 1 236 ? -16.088 -2.533 15.095 1.00 90.38 236 ALA A CA 1
ATOM 1746 C C . ALA A 1 236 ? -14.735 -3.274 15.109 1.00 90.38 236 ALA A C 1
ATOM 1748 O O . ALA A 1 236 ? -13.876 -3.015 14.273 1.00 90.38 236 ALA A O 1
ATOM 1749 N N . ALA A 1 237 ? -14.552 -4.248 16.010 1.00 90.88 237 ALA A N 1
ATOM 1750 C CA . ALA A 1 237 ? -13.341 -5.070 16.048 1.00 90.88 237 ALA A CA 1
ATOM 1751 C C . ALA A 1 237 ? -13.159 -5.918 14.776 1.00 90.88 237 ALA A C 1
ATOM 1753 O O . ALA A 1 237 ? -12.073 -5.944 14.207 1.00 90.88 237 ALA A O 1
ATOM 1754 N N . ARG A 1 238 ? -14.224 -6.561 14.276 1.00 92.94 238 ARG A N 1
ATOM 1755 C CA . ARG A 1 238 ? -14.154 -7.331 13.022 1.00 92.94 238 ARG A CA 1
ATOM 1756 C C . ARG A 1 238 ? -13.922 -6.415 11.823 1.00 92.94 238 ARG A C 1
ATOM 1758 O O . ARG A 1 238 ? -13.151 -6.767 10.941 1.00 92.94 238 ARG A O 1
ATOM 1765 N N . MET A 1 239 ? -14.550 -5.238 11.809 1.00 95.12 239 MET A N 1
ATOM 1766 C CA . MET A 1 239 ? -14.343 -4.256 10.739 1.00 95.12 239 MET A CA 1
ATOM 1767 C C . MET A 1 239 ? -12.903 -3.738 10.713 1.00 95.12 239 MET A C 1
ATOM 1769 O O . MET A 1 239 ? -12.337 -3.563 9.639 1.00 95.12 239 MET A O 1
ATOM 1773 N N . SER A 1 240 ? -12.290 -3.578 11.888 1.00 94.06 240 SER A N 1
ATOM 1774 C CA . SER A 1 240 ? -10.873 -3.252 12.010 1.00 94.06 240 SER A CA 1
ATOM 1775 C C . SER A 1 240 ? -9.976 -4.348 11.435 1.00 94.06 240 SER A C 1
ATOM 1777 O O . SER A 1 240 ? -9.176 -4.061 10.550 1.00 94.06 240 SER A O 1
ATOM 1779 N N . ALA A 1 241 ? -10.173 -5.611 11.827 1.00 95.88 241 ALA A N 1
ATOM 1780 C CA . ALA A 1 241 ? -9.426 -6.731 11.246 1.00 95.88 241 ALA A CA 1
ATOM 1781 C C . ALA A 1 241 ? -9.557 -6.793 9.718 1.00 95.88 241 ALA A C 1
ATOM 1783 O O . ALA A 1 241 ? -8.563 -6.999 9.030 1.00 95.88 241 ALA A O 1
ATOM 1784 N N . LEU A 1 242 ? -10.760 -6.569 9.176 1.00 96.44 242 LEU A N 1
ATOM 1785 C CA . LEU A 1 242 ? -10.982 -6.528 7.728 1.00 96.44 242 LEU A CA 1
ATOM 1786 C C . LEU A 1 242 ? -10.261 -5.351 7.060 1.00 96.44 242 LEU A C 1
ATOM 1788 O O . LEU A 1 242 ? -9.674 -5.530 5.998 1.00 96.44 242 LEU A O 1
ATOM 1792 N N . ALA A 1 243 ? -10.262 -4.162 7.667 1.00 96.06 243 ALA A N 1
ATOM 1793 C CA . ALA A 1 243 ? -9.517 -3.014 7.151 1.00 96.06 243 ALA A CA 1
ATOM 1794 C C . ALA A 1 243 ? -8.004 -3.291 7.118 1.00 96.06 243 ALA A C 1
ATOM 1796 O O . ALA A 1 243 ? -7.338 -2.973 6.133 1.00 96.06 243 ALA A O 1
ATOM 1797 N N . TRP A 1 244 ? -7.475 -3.937 8.159 1.00 97.06 244 TRP A N 1
ATOM 1798 C CA . TRP A 1 244 ? -6.080 -4.371 8.223 1.00 97.06 244 TRP A CA 1
ATOM 1799 C C . TRP A 1 244 ? -5.759 -5.488 7.226 1.00 97.06 244 TRP A C 1
ATOM 1801 O O . TRP A 1 244 ? -4.688 -5.462 6.624 1.00 97.06 244 TRP A O 1
ATOM 1811 N N . ALA A 1 245 ? -6.687 -6.417 6.994 1.00 97.94 245 ALA A N 1
ATOM 1812 C CA . ALA A 1 245 ? -6.556 -7.450 5.972 1.00 97.94 245 ALA A CA 1
ATOM 1813 C C . ALA A 1 245 ? -6.491 -6.841 4.563 1.00 97.94 245 ALA A C 1
ATOM 1815 O O . ALA A 1 245 ? -5.597 -7.151 3.784 1.00 97.94 245 ALA A O 1
ATOM 1816 N N . LEU A 1 246 ? -7.398 -5.917 4.244 1.00 97.25 246 LEU A N 1
ATOM 1817 C CA . LEU A 1 246 ? -7.422 -5.229 2.951 1.00 97.25 246 LEU A CA 1
ATOM 1818 C C . LEU A 1 246 ? -6.159 -4.396 2.727 1.00 97.25 246 LEU A C 1
ATOM 1820 O O . LEU A 1 246 ? -5.592 -4.418 1.639 1.00 97.25 246 LEU A O 1
ATOM 1824 N N . ALA A 1 247 ? -5.688 -3.694 3.759 1.00 96.75 247 ALA A N 1
ATOM 1825 C CA . ALA A 1 247 ? -4.430 -2.964 3.687 1.00 96.75 247 ALA A CA 1
ATOM 1826 C C . ALA A 1 247 ? -3.232 -3.911 3.508 1.00 96.75 247 ALA A C 1
ATOM 1828 O O . ALA A 1 247 ? -2.363 -3.641 2.687 1.00 96.75 247 ALA A O 1
ATOM 1829 N N . GLY A 1 248 ? -3.197 -5.036 4.224 1.00 97.19 248 GLY A N 1
ATOM 1830 C CA . GLY A 1 248 ? -2.164 -6.058 4.061 1.00 97.19 248 GLY A CA 1
ATOM 1831 C C . GLY A 1 248 ? -2.140 -6.656 2.652 1.00 97.19 248 GLY A C 1
ATOM 1832 O O . GLY A 1 248 ? -1.072 -6.756 2.053 1.00 97.19 248 GLY A O 1
ATOM 1833 N N . ALA A 1 249 ? -3.308 -6.963 2.080 1.00 97.81 249 ALA A N 1
ATOM 1834 C CA . ALA A 1 249 ? -3.436 -7.408 0.692 1.00 97.81 249 ALA A CA 1
ATOM 1835 C C . ALA A 1 249 ? -2.938 -6.352 -0.303 1.00 97.81 249 ALA A C 1
ATOM 1837 O O . ALA A 1 249 ? -2.239 -6.686 -1.255 1.00 97.81 249 ALA A O 1
ATOM 1838 N N . LEU A 1 250 ? -3.266 -5.076 -0.076 1.00 96.44 250 LEU A N 1
ATOM 1839 C CA . LEU A 1 250 ? -2.828 -3.976 -0.935 1.00 96.44 250 LEU A CA 1
ATOM 1840 C C . LEU A 1 250 ? -1.310 -3.769 -0.871 1.00 96.44 250 LEU A C 1
ATOM 1842 O O . LEU A 1 250 ? -0.674 -3.525 -1.897 1.00 96.44 250 LEU A O 1
ATOM 1846 N N . SER A 1 251 ? -0.730 -3.917 0.321 1.00 95.25 251 SER A N 1
ATOM 1847 C CA . SER A 1 251 ? 0.718 -3.882 0.511 1.00 95.25 251 SER A CA 1
ATOM 1848 C C . SER A 1 251 ? 1.401 -5.053 -0.195 1.00 95.25 251 SER A C 1
ATOM 1850 O O . SER A 1 251 ? 2.329 -4.836 -0.968 1.00 95.25 251 SER A O 1
ATOM 1852 N N . ALA A 1 252 ? 0.889 -6.278 -0.025 1.00 95.25 252 ALA A N 1
ATOM 1853 C CA . ALA A 1 252 ? 1.390 -7.468 -0.716 1.00 95.25 252 ALA A CA 1
ATOM 1854 C C . ALA A 1 252 ? 1.326 -7.323 -2.234 1.00 95.25 252 ALA A C 1
ATOM 1856 O O . ALA A 1 252 ? 2.309 -7.565 -2.925 1.00 95.25 252 ALA A O 1
ATOM 1857 N N . PHE A 1 253 ? 0.193 -6.862 -2.753 1.00 95.31 253 PHE A N 1
ATOM 1858 C CA . PHE A 1 253 ? 0.016 -6.608 -4.173 1.00 95.31 253 PHE A CA 1
ATOM 1859 C C . PHE A 1 253 ? 1.014 -5.569 -4.699 1.00 95.31 253 PHE A C 1
ATOM 1861 O O . PHE A 1 253 ? 1.661 -5.786 -5.722 1.00 95.31 253 PHE A O 1
ATOM 1868 N N . THR A 1 254 ? 1.204 -4.469 -3.966 1.00 93.31 254 THR A N 1
ATOM 1869 C CA . THR A 1 254 ? 2.178 -3.436 -4.342 1.00 93.31 254 THR A CA 1
ATOM 1870 C C . THR A 1 254 ? 3.608 -3.970 -4.312 1.00 93.31 254 THR A C 1
ATOM 1872 O O . THR A 1 254 ? 4.381 -3.697 -5.231 1.00 93.31 254 THR A O 1
ATOM 1875 N N . ALA A 1 255 ? 3.957 -4.758 -3.294 1.00 91.44 255 ALA A N 1
ATOM 1876 C CA . ALA A 1 255 ? 5.274 -5.365 -3.158 1.00 91.44 255 ALA A CA 1
ATOM 1877 C C . ALA A 1 255 ? 5.559 -6.380 -4.274 1.00 91.44 255 ALA A C 1
ATOM 1879 O O . ALA A 1 255 ? 6.611 -6.314 -4.899 1.00 91.44 255 ALA A O 1
ATOM 1880 N N . ILE A 1 256 ? 4.601 -7.247 -4.614 1.00 91.69 256 ILE A N 1
ATOM 1881 C CA . ILE A 1 256 ? 4.732 -8.217 -5.714 1.00 91.69 256 ILE A CA 1
ATOM 1882 C C . ILE A 1 256 ? 4.913 -7.513 -7.068 1.00 91.69 256 ILE A C 1
ATOM 1884 O O . ILE A 1 256 ? 5.697 -7.973 -7.895 1.00 91.69 256 ILE A O 1
ATOM 1888 N N . LEU A 1 257 ? 4.228 -6.388 -7.302 1.00 90.00 257 LEU A N 1
ATOM 1889 C CA . LEU A 1 257 ? 4.383 -5.618 -8.541 1.00 90.00 257 LEU A CA 1
ATOM 1890 C C . LEU A 1 257 ? 5.724 -4.879 -8.634 1.00 90.00 257 LEU A C 1
ATOM 1892 O O . LEU A 1 257 ? 6.229 -4.681 -9.736 1.00 90.00 257 LEU A O 1
ATOM 1896 N N . THR A 1 258 ? 6.293 -4.457 -7.503 1.00 88.75 258 THR A N 1
ATOM 1897 C CA . THR A 1 258 ? 7.532 -3.654 -7.438 1.00 88.75 258 THR A CA 1
ATOM 1898 C C . THR A 1 258 ? 8.796 -4.467 -7.215 1.00 88.75 258 THR A C 1
ATOM 1900 O O . THR A 1 258 ? 9.877 -4.012 -7.578 1.00 88.75 258 THR A O 1
ATOM 1903 N N . ALA A 1 259 ? 8.688 -5.685 -6.695 1.00 86.62 259 ALA A N 1
ATOM 1904 C CA . ALA A 1 259 ? 9.827 -6.569 -6.504 1.00 86.62 259 ALA A CA 1
ATOM 1905 C C . ALA A 1 259 ? 10.623 -6.836 -7.801 1.00 86.62 259 ALA A C 1
ATOM 1907 O O . ALA A 1 259 ? 11.847 -6.777 -7.750 1.00 86.62 259 ALA A O 1
ATOM 1908 N N . PRO A 1 260 ? 10.026 -7.003 -9.000 1.00 85.19 260 PRO A N 1
ATOM 1909 C CA . PRO A 1 260 ? 10.820 -7.213 -10.210 1.00 85.19 260 PRO A CA 1
ATOM 1910 C C . PRO A 1 260 ? 11.689 -6.023 -10.632 1.00 85.19 260 PRO A C 1
ATOM 1912 O O . PRO A 1 260 ? 12.658 -6.223 -11.358 1.00 85.19 260 PRO A O 1
ATOM 1915 N N . THR A 1 261 ? 11.362 -4.796 -10.210 1.00 81.75 261 THR A N 1
ATOM 1916 C CA . THR A 1 261 ? 12.163 -3.602 -10.538 1.00 81.75 261 THR A CA 1
ATOM 1917 C C . THR A 1 261 ? 13.257 -3.325 -9.513 1.00 81.75 261 THR A C 1
ATOM 1919 O O . THR A 1 261 ? 14.150 -2.528 -9.787 1.00 81.75 261 THR A O 1
ATOM 1922 N N . ARG A 1 262 ? 13.204 -3.971 -8.342 1.00 73.56 262 ARG A N 1
ATOM 1923 C CA . ARG A 1 262 ? 14.175 -3.781 -7.255 1.00 73.56 262 ARG A CA 1
ATOM 1924 C C . ARG A 1 262 ? 14.904 -5.055 -6.813 1.00 73.56 262 ARG A C 1
ATOM 1926 O O . ARG A 1 262 ? 15.827 -4.964 -6.012 1.00 73.56 262 ARG A O 1
ATOM 1933 N N . GLY A 1 263 ? 14.519 -6.215 -7.340 1.00 67.69 263 GLY A N 1
ATOM 1934 C CA . GLY A 1 263 ? 15.034 -7.526 -6.949 1.00 67.69 263 GLY A CA 1
ATOM 1935 C C . GLY A 1 263 ? 14.316 -8.134 -5.738 1.00 67.69 263 GLY A C 1
ATOM 1936 O O . GLY A 1 263 ? 13.321 -7.609 -5.235 1.00 67.69 263 GLY A O 1
ATOM 1937 N N . PHE A 1 264 ? 14.825 -9.279 -5.275 1.00 63.53 264 PHE A N 1
ATOM 1938 C CA . PHE A 1 264 ? 14.371 -9.896 -4.027 1.00 63.53 264 PHE A CA 1
ATOM 1939 C C . PHE A 1 264 ? 14.650 -8.974 -2.841 1.00 63.53 264 PHE A C 1
ATOM 1941 O O . PHE A 1 264 ? 15.720 -8.378 -2.758 1.00 63.53 264 PHE A O 1
ATOM 1948 N N . THR A 1 265 ? 13.694 -8.893 -1.915 1.00 57.56 265 THR A N 1
ATOM 1949 C CA . THR A 1 265 ? 13.770 -8.055 -0.716 1.00 57.56 265 THR A CA 1
ATOM 1950 C C . THR A 1 265 ? 15.073 -8.306 0.055 1.00 57.56 265 THR A C 1
ATOM 1952 O O . THR A 1 265 ? 15.209 -9.324 0.738 1.00 57.56 265 THR A O 1
ATOM 1955 N N . SER A 1 266 ? 16.016 -7.365 -0.008 1.00 53.06 266 SER A N 1
ATOM 1956 C CA . SER A 1 266 ? 16.949 -7.131 1.095 1.00 53.06 266 SER A CA 1
ATOM 1957 C C . SER A 1 266 ? 16.219 -6.271 2.133 1.00 53.06 266 SER A C 1
ATOM 1959 O O . SER A 1 266 ? 15.230 -5.617 1.796 1.00 53.06 266 SER A O 1
ATOM 1961 N N . GLY A 1 267 ? 16.653 -6.254 3.399 1.00 48.81 267 GLY A N 1
ATOM 1962 C CA . GLY A 1 267 ? 15.983 -5.485 4.470 1.00 48.81 267 GLY A CA 1
ATOM 1963 C C . GLY A 1 267 ? 15.810 -3.980 4.180 1.00 48.81 267 GLY A C 1
ATOM 1964 O O . GLY A 1 267 ? 15.124 -3.280 4.915 1.00 48.81 267 GLY A O 1
ATOM 1965 N N . GLU A 1 268 ? 16.397 -3.487 3.090 1.00 50.75 268 GLU A N 1
ATOM 1966 C CA . GLU A 1 268 ? 16.351 -2.107 2.624 1.00 50.75 268 GLU A CA 1
ATOM 1967 C C . GLU A 1 268 ? 15.331 -1.879 1.487 1.00 50.75 268 GLU A C 1
ATOM 1969 O O . GLU A 1 268 ? 14.788 -0.782 1.362 1.00 50.75 268 GLU A O 1
ATOM 1974 N N . THR A 1 269 ? 15.008 -2.898 0.673 1.00 52.59 269 THR A N 1
ATOM 1975 C CA . THR A 1 269 ? 14.257 -2.739 -0.594 1.00 52.59 269 THR A CA 1
ATOM 1976 C C . THR A 1 269 ? 12.799 -2.311 -0.406 1.00 52.59 269 THR A C 1
ATOM 1978 O O . THR A 1 269 ? 12.264 -1.540 -1.207 1.00 52.59 269 THR A O 1
ATOM 1981 N N . PHE A 1 270 ? 12.158 -2.806 0.655 1.00 55.59 270 PHE A N 1
ATOM 1982 C CA . PHE A 1 270 ? 10.785 -2.461 1.049 1.00 55.59 270 PHE A CA 1
ATOM 1983 C C . PHE A 1 270 ? 10.703 -1.733 2.395 1.00 55.59 270 PHE A C 1
ATOM 1985 O O . PHE A 1 270 ? 9.608 -1.509 2.913 1.00 55.59 270 PHE A O 1
ATOM 1992 N N . GLY A 1 271 ? 11.873 -1.340 2.905 1.00 62.53 271 GLY A N 1
ATOM 1993 C CA . GLY A 1 271 ? 12.078 -0.827 4.246 1.00 62.53 271 GLY A CA 1
ATOM 1994 C C . GLY A 1 271 ? 11.564 0.602 4.478 1.00 62.53 271 GLY A C 1
ATOM 1995 O O . GLY A 1 271 ? 10.685 1.109 3.765 1.00 62.53 271 GLY A O 1
ATOM 1996 N N . PRO A 1 272 ? 12.144 1.316 5.460 1.00 67.38 272 PRO A N 1
ATOM 1997 C CA . PRO A 1 272 ? 11.661 2.619 5.925 1.00 67.38 272 PRO A CA 1
ATOM 1998 C C . PRO A 1 272 ? 11.486 3.676 4.823 1.00 67.38 272 PRO A C 1
ATOM 2000 O O . PRO A 1 272 ? 10.591 4.516 4.911 1.00 67.38 272 PRO A O 1
ATOM 2003 N N . GLY A 1 273 ? 12.304 3.628 3.765 1.00 76.81 273 GLY A N 1
ATOM 2004 C CA . GLY A 1 273 ? 12.282 4.608 2.677 1.00 76.81 273 GLY A CA 1
ATOM 2005 C C . GLY A 1 273 ? 10.987 4.602 1.859 1.00 76.81 273 GLY A C 1
ATOM 2006 O O . GLY A 1 273 ? 10.448 5.671 1.561 1.00 76.81 273 GLY A O 1
ATOM 2007 N N . LEU A 1 274 ? 10.453 3.423 1.526 1.00 81.00 274 LEU A N 1
ATOM 2008 C CA . LEU A 1 274 ? 9.176 3.301 0.813 1.00 81.00 274 LEU A CA 1
ATOM 2009 C C . LEU A 1 274 ? 7.995 3.683 1.687 1.00 81.00 274 LEU A C 1
ATOM 2011 O O . LEU A 1 274 ? 7.080 4.383 1.246 1.00 81.00 274 LEU A O 1
ATOM 2015 N N . LEU A 1 275 ? 8.037 3.237 2.939 1.00 86.25 275 LEU A N 1
ATOM 2016 C CA . LEU A 1 275 ? 7.023 3.581 3.914 1.00 86.25 275 LEU A CA 1
ATOM 2017 C C . LEU A 1 275 ? 6.965 5.097 4.133 1.00 86.25 275 LEU A C 1
ATOM 2019 O O . LEU A 1 275 ? 5.870 5.641 4.219 1.00 86.25 275 LEU A O 1
ATOM 2023 N N . LEU A 1 276 ? 8.110 5.789 4.148 1.00 89.12 276 LEU A N 1
ATOM 2024 C CA . LEU A 1 276 ? 8.174 7.248 4.235 1.00 89.12 276 LEU A CA 1
ATOM 2025 C C . LEU A 1 276 ? 7.451 7.927 3.063 1.00 89.12 276 LEU A C 1
ATOM 2027 O O . LEU A 1 276 ? 6.673 8.851 3.288 1.00 89.12 276 LEU A O 1
ATOM 2031 N N . ARG A 1 277 ? 7.655 7.456 1.827 1.00 91.69 277 ARG A N 1
ATOM 2032 C CA . ARG A 1 277 ? 6.993 7.995 0.621 1.00 91.69 277 ARG A CA 1
ATOM 2033 C C . ARG A 1 277 ? 5.478 7.777 0.667 1.00 91.69 277 ARG A C 1
ATOM 2035 O O . ARG A 1 277 ? 4.702 8.703 0.430 1.00 91.69 277 ARG A O 1
ATOM 2042 N N . ALA A 1 278 ? 5.045 6.582 1.067 1.00 92.69 278 ALA A N 1
ATOM 2043 C CA . ALA A 1 278 ? 3.631 6.274 1.272 1.00 92.69 278 ALA A CA 1
ATOM 2044 C C . ALA A 1 278 ? 3.011 7.095 2.418 1.00 92.69 278 ALA A C 1
ATOM 2046 O O . ALA A 1 278 ? 1.883 7.578 2.307 1.00 92.69 278 ALA A O 1
ATOM 2047 N N . LEU A 1 279 ? 3.751 7.295 3.512 1.00 92.44 279 LEU A N 1
ATOM 2048 C CA . LEU A 1 279 ? 3.326 8.110 4.645 1.00 92.44 279 LEU A CA 1
ATOM 2049 C C . LEU A 1 279 ? 3.214 9.584 4.249 1.00 92.44 279 LEU A C 1
ATOM 2051 O O . LEU A 1 279 ? 2.236 10.226 4.613 1.00 92.44 279 LEU A O 1
ATOM 2055 N N . ALA A 1 280 ? 4.155 10.106 3.462 1.00 92.25 280 ALA A N 1
ATOM 2056 C CA . ALA A 1 280 ? 4.105 11.458 2.915 1.00 92.25 280 ALA A CA 1
ATOM 2057 C C . ALA A 1 280 ? 2.835 11.672 2.076 1.00 92.25 280 ALA A C 1
ATOM 2059 O O . ALA A 1 280 ? 2.091 12.625 2.308 1.00 92.25 280 ALA A O 1
ATOM 2060 N N . ALA A 1 281 ? 2.530 10.738 1.169 1.00 93.88 281 ALA A N 1
ATOM 2061 C CA . ALA A 1 281 ? 1.292 10.737 0.389 1.00 93.88 281 ALA A CA 1
ATOM 2062 C C . ALA A 1 281 ? 0.037 10.664 1.281 1.00 93.88 281 ALA A C 1
ATOM 2064 O O . ALA A 1 281 ? -0.938 11.389 1.069 1.00 93.88 281 ALA A O 1
ATOM 2065 N N . ALA A 1 282 ? 0.059 9.825 2.318 1.00 93.56 282 ALA A N 1
ATOM 2066 C CA . ALA A 1 282 ? -1.047 9.692 3.262 1.00 93.56 282 ALA A CA 1
ATOM 2067 C C . ALA A 1 282 ? -1.250 10.965 4.109 1.00 93.56 282 ALA A C 1
ATOM 2069 O O . ALA A 1 282 ? -2.390 11.373 4.357 1.00 93.56 282 ALA A O 1
ATOM 2070 N N . VAL A 1 283 ? -0.163 11.632 4.509 1.00 91.38 283 VAL A N 1
ATOM 2071 C CA . VAL A 1 283 ? -0.192 12.925 5.205 1.00 91.38 283 VAL A CA 1
ATOM 2072 C C . VAL A 1 283 ? -0.739 14.008 4.286 1.00 91.38 283 VAL A C 1
ATOM 2074 O O . VAL A 1 283 ? -1.632 14.726 4.723 1.00 91.38 283 VAL A O 1
ATOM 2077 N N . LEU A 1 284 ? -0.319 14.088 3.017 1.00 90.00 284 LEU A N 1
ATOM 2078 C CA . LEU A 1 284 ? -0.916 14.990 2.016 1.00 90.00 284 LEU A CA 1
ATOM 2079 C C . LEU A 1 284 ? -2.441 14.822 1.934 1.00 90.00 284 LEU A C 1
ATOM 2081 O O . LEU A 1 284 ? -3.190 15.798 1.879 1.00 90.00 284 LEU A O 1
ATOM 2085 N N . ALA A 1 285 ? -2.916 13.584 2.057 1.00 89.62 285 ALA A N 1
ATOM 2086 C CA . 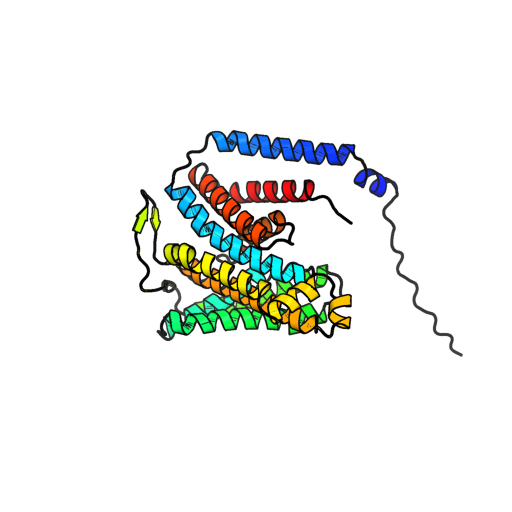ALA A 1 285 ? -4.332 13.230 2.089 1.00 89.62 285 ALA A CA 1
ATOM 2087 C C . ALA A 1 285 ? -5.036 13.417 3.448 1.00 89.62 285 ALA A C 1
ATOM 2089 O O . ALA A 1 285 ? -6.176 12.962 3.636 1.00 89.62 285 ALA A O 1
ATOM 2090 N N . ARG A 1 286 ? -4.366 14.060 4.414 1.00 89.81 286 ARG A N 1
ATOM 2091 C CA . ARG A 1 286 ? -4.821 14.276 5.800 1.00 89.81 286 ARG A CA 1
ATOM 2092 C C . ARG A 1 286 ? -5.188 12.989 6.534 1.00 89.81 286 ARG A C 1
ATOM 2094 O O . ARG A 1 286 ? -6.050 12.999 7.413 1.00 89.81 286 ARG A O 1
ATOM 2101 N N . MET A 1 287 ? -4.606 11.866 6.117 1.00 89.50 287 MET A N 1
ATOM 2102 C CA . MET A 1 287 ? -4.910 10.535 6.635 1.00 89.50 287 MET A CA 1
ATOM 2103 C C . MET A 1 287 ? -6.411 10.175 6.609 1.00 89.50 287 MET A C 1
ATOM 2105 O O . MET A 1 287 ? -6.878 9.361 7.404 1.00 89.50 287 MET A O 1
ATOM 2109 N N . ASN A 1 288 ? -7.206 10.793 5.726 1.00 87.94 288 ASN A N 1
ATOM 2110 C CA . ASN A 1 288 ? -8.668 10.646 5.743 1.00 87.94 288 ASN A CA 1
ATOM 2111 C C . ASN A 1 288 ? -9.273 10.328 4.371 1.00 87.94 288 ASN A C 1
ATOM 2113 O O . ASN A 1 288 ? -10.268 9.609 4.284 1.00 87.94 288 ASN A O 1
ATOM 2117 N N . SER A 1 289 ? -8.693 10.845 3.289 1.00 88.94 289 SER A N 1
ATOM 2118 C CA . SER A 1 289 ? -9.240 10.662 1.944 1.00 88.94 289 SER A CA 1
ATOM 2119 C C . SER A 1 289 ? -8.400 9.674 1.139 1.00 88.94 289 SER A C 1
ATOM 2121 O O . SER A 1 289 ? -7.254 9.956 0.811 1.00 88.94 289 SER A O 1
ATOM 2123 N N . LEU A 1 290 ? -8.980 8.519 0.793 1.00 91.38 290 LEU A N 1
ATOM 2124 C CA . LEU A 1 290 ? -8.307 7.518 -0.047 1.00 91.38 290 LEU A CA 1
ATOM 2125 C C . LEU A 1 290 ? -7.989 8.057 -1.458 1.00 91.38 290 LEU A C 1
ATOM 2127 O O . LEU A 1 290 ? -6.859 7.870 -1.901 1.00 91.38 290 LEU A O 1
ATOM 2131 N N . PRO A 1 291 ? -8.896 8.784 -2.151 1.00 91.25 291 PRO A N 1
ATOM 2132 C CA . PRO A 1 291 ? -8.571 9.365 -3.457 1.00 91.25 291 PRO A CA 1
ATOM 2133 C C . PRO A 1 291 ? -7.431 10.386 -3.398 1.00 91.25 291 PRO A C 1
ATOM 2135 O O . PRO A 1 291 ? -6.563 10.390 -4.266 1.00 91.25 291 PRO A O 1
ATOM 2138 N N . LEU A 1 292 ? -7.394 11.221 -2.350 1.00 91.50 292 LEU A N 1
ATOM 2139 C CA . LEU A 1 292 ? -6.294 12.172 -2.168 1.00 91.50 292 LEU A CA 1
ATOM 2140 C C . LEU A 1 292 ? -4.976 11.463 -1.835 1.00 91.50 292 LEU A C 1
ATOM 2142 O O . LEU A 1 292 ? -3.924 11.976 -2.193 1.00 91.50 292 LEU A O 1
ATOM 2146 N N . ALA A 1 293 ? -5.016 10.291 -1.191 1.00 94.19 293 ALA A N 1
ATOM 2147 C CA . ALA A 1 293 ? -3.818 9.497 -0.913 1.00 94.19 293 ALA A CA 1
ATOM 2148 C C . ALA A 1 293 ? -3.213 8.931 -2.201 1.00 94.19 293 ALA A C 1
ATOM 2150 O O . ALA A 1 293 ? -2.001 8.998 -2.388 1.00 94.19 293 ALA A O 1
ATOM 2151 N N . LEU A 1 294 ? -4.061 8.459 -3.122 1.00 94.31 294 LEU A N 1
ATOM 2152 C CA . LEU A 1 294 ? -3.626 8.044 -4.454 1.00 94.31 294 LEU A CA 1
ATOM 2153 C C . LEU A 1 294 ? -3.019 9.217 -5.234 1.00 94.31 294 LEU A C 1
ATOM 2155 O O . LEU A 1 294 ? -1.914 9.096 -5.754 1.00 94.31 294 LEU A O 1
ATOM 2159 N N . ALA A 1 295 ? -3.722 10.353 -5.286 1.00 93.94 295 ALA A N 1
ATOM 2160 C CA . ALA A 1 295 ? -3.245 11.546 -5.984 1.00 93.94 295 ALA A CA 1
ATOM 2161 C C . ALA A 1 295 ? -1.929 12.073 -5.387 1.00 93.94 295 ALA A C 1
ATOM 2163 O O . ALA A 1 295 ? -1.022 12.441 -6.127 1.00 93.94 295 ALA A O 1
ATOM 2164 N N . GLY A 1 296 ? -1.798 12.050 -4.056 1.00 92.19 296 GLY A N 1
ATOM 2165 C CA . GLY A 1 296 ? -0.565 12.393 -3.353 1.00 92.19 296 GLY A CA 1
ATOM 2166 C C . GLY A 1 296 ? 0.585 11.448 -3.699 1.00 92.19 296 GLY A C 1
ATOM 2167 O O . GLY A 1 296 ? 1.690 11.912 -3.947 1.00 92.19 296 GLY A O 1
ATOM 2168 N N . GLY A 1 297 ? 0.329 10.139 -3.785 1.00 94.44 297 GLY A N 1
ATOM 2169 C CA . GLY A 1 297 ? 1.330 9.154 -4.210 1.00 94.44 297 GLY A CA 1
ATOM 2170 C C . GLY A 1 297 ? 1.801 9.361 -5.649 1.00 94.44 297 GLY A C 1
ATOM 2171 O O . GLY A 1 297 ? 3.004 9.358 -5.900 1.00 94.44 297 GLY A O 1
ATOM 2172 N N . LEU A 1 298 ? 0.867 9.622 -6.570 1.00 94.44 298 LEU A N 1
ATOM 2173 C CA . LEU A 1 298 ? 1.166 9.960 -7.966 1.00 94.44 298 LEU A CA 1
ATOM 2174 C C . LEU A 1 298 ? 2.016 11.227 -8.074 1.00 94.44 298 LEU A C 1
ATOM 2176 O O . LEU A 1 298 ? 3.065 11.211 -8.714 1.00 94.44 298 LEU A O 1
ATOM 2180 N N . ALA A 1 299 ? 1.594 12.304 -7.406 1.00 91.50 299 ALA A N 1
ATOM 2181 C CA . ALA A 1 299 ? 2.326 13.565 -7.396 1.00 91.50 299 ALA A CA 1
ATOM 2182 C C . ALA A 1 299 ? 3.741 13.390 -6.827 1.00 91.50 299 ALA A C 1
ATOM 2184 O O . ALA A 1 299 ? 4.703 13.860 -7.427 1.00 91.50 299 ALA A O 1
ATOM 2185 N N . LEU A 1 300 ? 3.881 12.666 -5.711 1.00 91.94 300 LEU A N 1
ATOM 2186 C CA . LEU A 1 300 ? 5.184 12.388 -5.110 1.00 91.94 300 LEU A CA 1
ATOM 2187 C C . LEU A 1 300 ? 6.082 11.542 -6.015 1.00 91.94 300 LEU A C 1
ATOM 2189 O O . LEU A 1 300 ? 7.271 11.826 -6.091 1.00 91.94 300 LEU A O 1
ATOM 2193 N N . GLY A 1 301 ? 5.536 10.551 -6.726 1.00 92.31 301 GLY A N 1
ATOM 2194 C CA . GLY A 1 301 ? 6.307 9.757 -7.685 1.00 92.31 301 GLY A CA 1
ATOM 2195 C C . GLY A 1 301 ? 6.848 10.593 -8.844 1.00 92.31 301 GLY A C 1
ATOM 2196 O O . GLY A 1 301 ? 8.017 10.466 -9.202 1.00 92.31 301 GLY A O 1
ATOM 2197 N N . ILE A 1 302 ? 6.028 11.494 -9.394 1.00 91.06 302 ILE A N 1
ATOM 2198 C CA . ILE A 1 302 ? 6.448 12.421 -10.456 1.00 91.06 302 ILE A CA 1
ATOM 2199 C C . ILE A 1 302 ? 7.526 13.379 -9.943 1.00 91.06 302 ILE A C 1
ATOM 2201 O O . ILE A 1 302 ? 8.562 13.531 -10.586 1.00 91.06 302 ILE A O 1
ATOM 2205 N N . ILE A 1 303 ? 7.310 13.984 -8.772 1.00 88.94 303 ILE A N 1
ATOM 2206 C CA . ILE A 1 303 ? 8.276 14.896 -8.149 1.00 88.94 303 ILE A CA 1
ATOM 2207 C C . ILE A 1 303 ? 9.607 14.177 -7.900 1.00 88.94 303 ILE A C 1
ATOM 2209 O O . ILE A 1 303 ? 10.653 14.706 -8.261 1.00 88.94 303 ILE A O 1
ATOM 2213 N N . GLU A 1 304 ? 9.584 12.965 -7.342 1.00 89.75 304 GLU A N 1
ATOM 2214 C CA . GLU A 1 304 ? 10.796 12.184 -7.075 1.00 89.75 304 GLU A CA 1
ATOM 2215 C C . GLU A 1 304 ? 11.583 11.894 -8.359 1.00 89.75 304 GLU A C 1
ATOM 2217 O O . GLU A 1 304 ? 12.786 12.137 -8.395 1.00 89.75 304 GLU A O 1
ATOM 2222 N N . GLN A 1 305 ? 10.926 11.438 -9.430 1.00 90.50 305 GLN A N 1
ATOM 2223 C CA . GLN A 1 305 ? 11.630 11.136 -10.682 1.00 90.50 305 GLN A CA 1
ATOM 2224 C C . GLN A 1 305 ? 12.182 12.391 -11.371 1.00 90.50 305 GLN A C 1
ATOM 2226 O O . GLN A 1 305 ? 13.292 12.355 -11.898 1.00 90.50 305 GLN A O 1
ATOM 2231 N N . LEU A 1 306 ? 11.465 13.518 -11.317 1.00 87.88 306 LEU A N 1
ATOM 2232 C CA . LEU A 1 306 ? 11.968 14.791 -11.843 1.00 87.88 306 LEU A CA 1
ATOM 2233 C C . LEU A 1 306 ? 13.183 15.304 -11.062 1.00 87.88 306 LEU A C 1
ATOM 2235 O O . LEU A 1 306 ? 14.122 15.818 -11.670 1.00 87.88 306 LEU A O 1
ATOM 2239 N N . LEU A 1 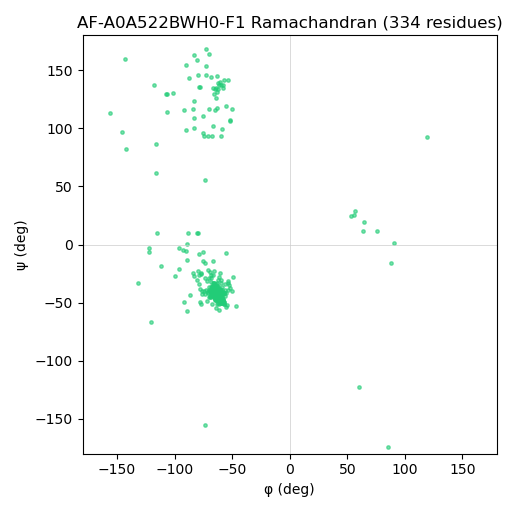307 ? 13.186 15.151 -9.734 1.00 86.19 307 LEU A N 1
ATOM 2240 C CA . LEU A 1 307 ? 14.324 15.521 -8.891 1.00 86.19 307 LEU A CA 1
ATOM 2241 C C . LEU A 1 307 ? 15.544 14.662 -9.216 1.00 86.19 307 LEU A C 1
ATOM 2243 O O . LEU A 1 307 ? 16.621 15.209 -9.431 1.00 86.19 307 LEU A O 1
ATOM 2247 N N . LEU A 1 308 ? 15.366 13.341 -9.307 1.00 87.06 308 LEU A N 1
ATOM 2248 C CA . LEU A 1 308 ? 16.450 12.410 -9.625 1.00 87.06 308 LEU A CA 1
ATOM 2249 C C . LEU A 1 308 ? 17.047 12.661 -11.016 1.00 87.06 308 LEU A C 1
ATOM 2251 O O . LEU A 1 308 ? 18.260 12.554 -11.171 1.00 87.06 308 LEU A O 1
ATOM 2255 N N . TRP A 1 309 ? 16.221 13.027 -12.002 1.00 85.62 309 TRP A N 1
ATOM 2256 C CA . TRP A 1 309 ? 16.683 13.364 -13.351 1.00 85.62 309 TRP A CA 1
ATOM 2257 C C . TRP A 1 309 ? 17.515 14.652 -13.386 1.00 85.62 309 TRP A C 1
ATOM 2259 O O . TRP A 1 309 ? 18.623 14.664 -13.912 1.00 85.62 309 TRP A O 1
ATOM 2269 N N . ASN A 1 310 ? 16.997 15.739 -12.809 1.00 84.06 310 ASN A N 1
ATOM 2270 C CA . ASN A 1 310 ? 17.624 17.062 -12.910 1.00 84.06 310 ASN A CA 1
ATOM 2271 C C . ASN A 1 310 ? 18.784 17.257 -11.922 1.00 84.06 310 ASN A C 1
ATOM 2273 O O . ASN A 1 310 ? 19.710 18.030 -12.167 1.00 84.06 310 ASN A O 1
ATOM 2277 N N . ARG A 1 311 ? 18.716 16.604 -10.760 1.00 82.12 311 ARG A N 1
ATOM 2278 C CA . ARG A 1 311 ? 19.687 16.726 -9.669 1.00 82.12 311 ARG A CA 1
ATOM 2279 C C . ARG A 1 311 ? 19.889 15.350 -9.024 1.00 82.12 311 ARG A C 1
ATOM 2281 O O . ARG A 1 311 ? 19.312 15.096 -7.965 1.00 82.12 311 ARG A O 1
ATOM 2288 N N . PRO A 1 312 ? 20.743 14.479 -9.592 1.00 76.12 312 PRO A N 1
ATOM 2289 C CA . PRO A 1 312 ? 21.067 13.169 -9.020 1.00 76.12 312 PRO A CA 1
ATOM 2290 C C . PRO A 1 312 ? 21.984 13.294 -7.785 1.00 76.12 312 PRO A C 1
ATOM 2292 O O . PRO A 1 312 ? 23.078 12.739 -7.728 1.00 76.12 312 PRO A O 1
ATOM 2295 N N . GLN A 1 313 ? 21.562 14.073 -6.788 1.00 76.12 313 GLN A N 1
ATOM 2296 C CA . GLN A 1 313 ? 22.239 14.246 -5.508 1.00 76.12 313 GLN A CA 1
ATOM 2297 C C . GLN A 1 313 ? 21.535 13.409 -4.440 1.00 76.12 313 GLN A C 1
ATOM 2299 O O . GLN A 1 313 ? 20.316 13.490 -4.270 1.00 76.12 313 GLN A O 1
ATOM 2304 N N . SER A 1 314 ? 22.314 12.626 -3.694 1.00 70.75 314 SER A N 1
ATOM 2305 C CA . SER A 1 314 ? 21.801 11.850 -2.562 1.00 70.75 314 SER A CA 1
ATOM 2306 C C . SER A 1 314 ? 21.221 12.775 -1.484 1.00 70.75 314 SER A C 1
ATOM 2308 O O . SER A 1 314 ? 21.807 13.813 -1.177 1.00 70.75 314 SER A O 1
ATOM 2310 N N . GLY A 1 315 ? 20.064 12.422 -0.920 1.00 75.75 315 GLY A N 1
ATOM 2311 C CA . GLY A 1 315 ? 19.414 13.164 0.166 1.00 75.75 315 GLY A CA 1
ATOM 2312 C C . GLY A 1 315 ? 18.478 14.297 -0.272 1.00 75.75 315 GLY A C 1
ATOM 2313 O O . GLY A 1 315 ? 17.661 14.755 0.527 1.00 75.75 315 GLY A O 1
ATOM 2314 N N . LEU A 1 316 ? 18.550 14.760 -1.526 1.00 79.81 316 LEU A N 1
ATOM 2315 C CA . LEU A 1 316 ? 17.714 15.870 -1.999 1.00 79.81 316 LEU A CA 1
ATOM 2316 C C . LEU A 1 316 ? 16.227 15.492 -2.009 1.00 79.81 316 LEU A C 1
ATOM 2318 O O . LEU A 1 316 ? 15.379 16.286 -1.598 1.00 79.81 316 LEU A O 1
ATOM 2322 N N . VAL A 1 317 ? 15.913 14.261 -2.416 1.00 79.81 317 VAL A N 1
ATOM 2323 C CA . VAL A 1 317 ? 14.546 13.723 -2.391 1.00 79.81 317 VAL A CA 1
ATOM 2324 C C . VAL A 1 317 ? 14.009 13.699 -0.961 1.00 79.81 317 VAL A C 1
ATOM 2326 O O . VAL A 1 317 ? 12.894 14.154 -0.717 1.00 79.81 317 VAL A O 1
ATOM 2329 N N . GLU A 1 318 ? 14.803 13.233 0.002 1.00 83.81 318 GLU A N 1
ATOM 2330 C CA . GLU A 1 318 ? 14.422 13.157 1.413 1.00 83.81 318 GLU A CA 1
ATOM 2331 C C . GLU A 1 318 ? 14.158 14.547 2.007 1.00 83.81 318 GLU A C 1
ATOM 2333 O O . GLU A 1 318 ? 13.165 14.731 2.714 1.00 83.81 318 GLU A O 1
ATOM 2338 N N . VAL A 1 319 ? 14.987 15.543 1.675 1.00 82.69 319 VAL A N 1
ATOM 2339 C CA . VAL A 1 319 ? 14.793 16.939 2.103 1.00 82.69 319 VAL A CA 1
ATOM 2340 C C . VAL A 1 319 ? 13.512 17.526 1.510 1.00 82.69 319 VAL A C 1
ATOM 2342 O O . VAL A 1 319 ? 12.742 18.170 2.226 1.00 82.69 319 VAL A O 1
ATOM 2345 N N . VAL A 1 320 ? 13.239 17.284 0.224 1.00 81.56 320 VAL A N 1
ATOM 2346 C CA . VAL A 1 320 ? 12.008 17.762 -0.421 1.00 81.56 320 VAL A CA 1
ATOM 2347 C C . VAL A 1 320 ? 10.777 17.074 0.168 1.00 81.56 320 VAL A C 1
ATOM 2349 O O . VAL A 1 320 ? 9.800 17.752 0.483 1.00 81.56 320 VAL A O 1
ATOM 2352 N N . LEU A 1 321 ? 10.819 15.759 0.397 1.00 81.88 321 LEU A N 1
ATOM 2353 C CA . LEU A 1 321 ? 9.743 15.030 1.076 1.00 81.88 321 LEU A CA 1
ATOM 2354 C C . LEU A 1 321 ? 9.499 15.579 2.485 1.00 81.88 321 LEU A C 1
ATOM 2356 O O . LEU A 1 321 ? 8.348 15.810 2.858 1.00 81.88 321 LEU A O 1
ATOM 2360 N N . PHE A 1 322 ? 10.563 15.836 3.248 1.00 83.25 322 PHE A N 1
ATOM 2361 C CA . PHE A 1 322 ? 10.466 16.450 4.569 1.00 83.25 322 PHE A CA 1
ATOM 2362 C C . PHE A 1 322 ? 9.806 17.831 4.501 1.00 83.25 322 PHE A C 1
ATOM 2364 O O . PHE A 1 322 ? 8.870 18.095 5.257 1.00 83.25 322 PHE A O 1
ATOM 2371 N N . ALA A 1 323 ? 10.229 18.686 3.566 1.00 83.62 323 ALA A N 1
ATOM 2372 C CA . ALA A 1 323 ? 9.633 20.001 3.362 1.00 83.62 323 ALA A CA 1
ATOM 2373 C C . ALA A 1 323 ? 8.143 19.894 3.003 1.00 83.62 323 ALA A C 1
ATOM 2375 O O . ALA A 1 323 ? 7.316 20.557 3.627 1.00 83.62 323 ALA A O 1
ATOM 2376 N N . ILE A 1 324 ? 7.781 19.016 2.062 1.00 82.31 324 ILE A N 1
ATOM 2377 C CA . ILE A 1 324 ? 6.388 18.771 1.661 1.00 82.31 324 ILE A CA 1
ATOM 2378 C C . ILE A 1 324 ? 5.552 18.345 2.869 1.00 82.31 324 ILE A C 1
ATOM 2380 O O . ILE A 1 324 ? 4.488 18.921 3.108 1.00 82.31 324 ILE A O 1
ATOM 2384 N N . ILE A 1 325 ? 6.020 17.374 3.658 1.00 83.50 325 ILE A N 1
ATOM 2385 C CA . ILE A 1 325 ? 5.322 16.918 4.866 1.00 83.50 325 ILE A CA 1
ATOM 2386 C C . ILE A 1 325 ? 5.165 18.075 5.854 1.00 83.50 325 ILE A C 1
ATOM 2388 O O . ILE A 1 325 ? 4.053 18.326 6.316 1.00 83.50 325 ILE A O 1
ATOM 2392 N N . LEU A 1 326 ? 6.248 18.796 6.157 1.00 81.88 326 LEU A N 1
ATOM 2393 C CA . LEU A 1 326 ? 6.255 19.897 7.117 1.00 81.88 326 LEU A CA 1
ATOM 2394 C C . LEU A 1 326 ? 5.259 20.988 6.719 1.00 81.88 326 LEU A C 1
ATOM 2396 O O . LEU A 1 326 ? 4.407 21.375 7.516 1.00 81.88 326 LEU A O 1
ATOM 2400 N N . ILE A 1 327 ? 5.320 21.439 5.468 1.00 81.19 327 ILE A N 1
ATOM 2401 C CA . ILE A 1 327 ? 4.412 22.445 4.918 1.00 81.19 327 ILE A CA 1
ATOM 2402 C C . ILE A 1 327 ? 2.969 21.955 4.996 1.00 81.19 327 ILE A C 1
ATOM 2404 O O . ILE A 1 327 ? 2.081 22.680 5.445 1.00 81.19 327 ILE A O 1
ATOM 2408 N N . THR A 1 328 ? 2.726 20.706 4.604 1.00 80.56 328 THR A N 1
ATOM 2409 C CA . THR A 1 328 ? 1.383 20.130 4.645 1.00 80.56 328 THR A CA 1
ATOM 2410 C C . THR A 1 328 ? 0.852 20.100 6.076 1.00 80.56 328 THR A C 1
ATOM 2412 O O . THR A 1 328 ? -0.297 20.471 6.303 1.00 80.56 328 THR A O 1
ATOM 2415 N N . LEU A 1 329 ? 1.672 19.709 7.052 1.00 81.25 329 LEU A N 1
ATOM 2416 C CA . LEU A 1 329 ? 1.287 19.689 8.462 1.00 81.25 329 LEU A CA 1
ATOM 2417 C C . LEU A 1 329 ? 1.034 21.096 9.019 1.00 81.25 329 LEU A C 1
ATOM 2419 O O . LEU A 1 329 ? 0.083 21.274 9.774 1.00 81.25 329 LEU A O 1
ATOM 2423 N N . LEU A 1 330 ? 1.817 22.098 8.611 1.00 80.06 330 LEU A N 1
ATOM 2424 C CA . LEU A 1 330 ? 1.604 23.496 9.005 1.00 80.06 330 LEU A CA 1
ATOM 2425 C C . LEU A 1 330 ? 0.296 24.067 8.435 1.00 80.06 330 LEU A C 1
ATOM 2427 O O . LEU A 1 330 ? -0.409 24.811 9.117 1.00 80.06 330 LEU A O 1
ATOM 2431 N N . VAL A 1 331 ? -0.054 23.699 7.200 1.00 79.75 331 VAL A N 1
ATOM 2432 C CA . VAL A 1 331 ? -1.294 24.132 6.531 1.00 79.75 331 VAL A CA 1
ATOM 2433 C C . VAL A 1 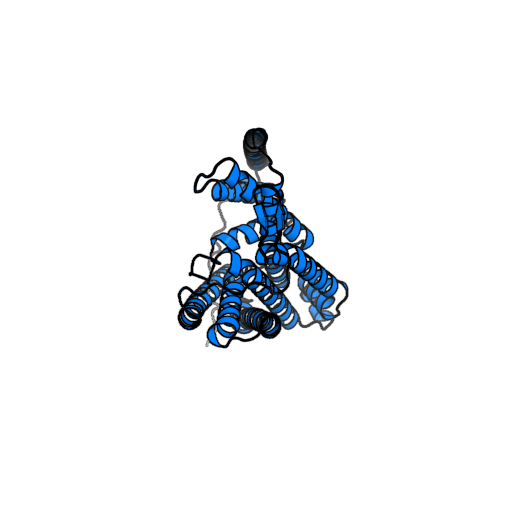331 ? -2.512 23.330 7.008 1.00 79.75 331 VAL A C 1
ATOM 2435 O O . VAL A 1 331 ? -3.648 23.818 6.968 1.00 79.75 331 VAL A O 1
ATOM 2438 N N . GLN A 1 332 ? -2.319 22.095 7.479 1.00 77.19 332 GLN A N 1
ATOM 2439 C CA . GLN A 1 332 ? -3.383 21.279 8.055 1.00 77.19 332 GLN A CA 1
ATOM 2440 C C . GLN A 1 332 ? -3.866 21.874 9.378 1.00 77.19 332 GLN A C 1
ATOM 2442 O O . GLN A 1 332 ? -3.371 21.585 10.462 1.00 77.19 332 GLN A O 1
ATOM 2447 N N . LYS A 1 333 ? -4.911 22.696 9.275 1.00 60.53 333 LYS A N 1
ATOM 2448 C CA . LYS A 1 333 ? -5.660 23.229 10.411 1.00 60.53 333 LYS A CA 1
ATOM 2449 C C . LYS A 1 333 ? -6.053 22.079 11.349 1.00 60.53 333 LYS A C 1
ATOM 2451 O O . LYS A 1 333 ? -6.836 21.215 10.950 1.00 60.53 333 LYS A O 1
ATOM 2456 N N . GLN A 1 334 ? -5.551 22.097 12.587 1.00 52.22 334 GLN A N 1
ATOM 2457 C CA . GLN A 1 334 ? -6.090 21.289 13.682 1.00 52.22 334 GLN A CA 1
ATOM 2458 C C . GLN A 1 334 ? -7.554 21.702 13.874 1.00 52.22 334 GLN A C 1
ATOM 2460 O O . GLN A 1 334 ? -7.852 22.695 14.537 1.00 52.22 334 GLN A O 1
ATOM 2465 N N . LYS A 1 335 ? -8.481 20.988 13.231 1.00 42.91 335 LYS A N 1
ATOM 2466 C CA . LYS A 1 335 ? -9.852 20.929 13.728 1.00 42.91 335 LYS A CA 1
ATOM 2467 C C . LYS A 1 335 ? -9.783 19.991 14.928 1.00 42.91 335 LYS A C 1
ATOM 2469 O O . LYS A 1 335 ? -9.680 18.782 14.734 1.00 42.91 335 LYS A O 1
ATOM 2474 N N . GLY A 1 336 ? -9.656 20.596 16.111 1.00 34.94 336 GLY A N 1
ATOM 2475 C CA . GLY A 1 336 ? -9.912 19.920 17.381 1.00 34.94 336 GLY A CA 1
ATOM 2476 C C . GLY A 1 336 ? -11.333 19.387 17.416 1.00 34.94 336 GLY A C 1
ATOM 2477 O O . GLY A 1 336 ? -12.196 20.004 16.745 1.00 34.94 336 GLY A O 1
#

Foldseek 3Di:
DDPDDDDDDPPPPDDPVVVVVVVVDVVVLVVLLVVLVVVVVVVVVVLVPFDQDPLLLLQLLLQLLLLLLLLLLQLLLCLLQVAGQQLLLLLQLLLLLVLLLCCQVVVDDNVVSLVVSLQSLLCLQLCLLPVPLVVCSVPPSVRSNVSSVVSNVVSLVNSVVSNVNSDPPDARDANPPADWDDDDPDTCDSLSSCSVPVSVVLLVVLVCCLPPPPLNVLLNVCSVPVVVSVVVVRDSSVSSSNSSSSSSSSSNNSSSSCCNVQPRDDCPSSHPVSVLLSVLLNLCVVSHDSVSSSVSSSVLSSVLSSCCVRPVDPCPSVVVSVSSNSSSVSVPDPPD

Secondary structure (DSSP, 8-state):
-----PPPPP---PPPHHHHHHHH-HHHHHHHHHHHHHHHHHHHHHHTT----HHHHHHHHHHHHHHHHHHHHHHHHHHHHS---TTHHHHHHHHHHHHHHHHHTS---HHHHHHHHHHHHHHHHHHHIIIIITTTTTS-HHHHHHHHHHHHHHHHHHHHHHHHHHHTTPPPPPPTT---EEETTEEE-HHHHHHHHHHHHHHHHHHHHHHHSHHHHHHHHHHH-HHHHHHTT--HHHHHHHHHHHHHHHHHHHHHHHHHHH-S--TTTSSHHHHHHHHHHHHHTTTT-HHHHHHHHHHHHHHHHHHHHH---TTHHHHHHHHHHHHHHHHS----

Nearest PDB structures (foldseek):
  8xq4-assembly1_A  TM=1.857E-01  e=2.751E-01  Strongylocentrotus purpuratus
  8xq9-assembly1_A  TM=1.679E-01  e=3.117E-01  Strongylocentrotus purpuratus
  8xq7-assembly1_B  TM=1.782E-01  e=7.783E-01  Strongylocentrotus purpuratus
  8xpq-assembly1_B  TM=1.741E-01  e=6.590E-01  Strongylocentrotus purpuratus
  8pd2-assembly1_A  TM=1.822E-01  e=1.282E+00  Strongylocentrotus purpuratus